Protein AF-A0A7Y5T7S6-F1 (afdb_monomer_lite)

pLDDT: mean 84.88, std 11.35, range [40.19, 97.69]

Foldseek 3Di:
DDPPDPPCPPDPVSVVCVLPVPPVLLVLLVVLVLPQFFLVSSCVVVVDDSVVSVVSLVSCVVVQQWDWDFPDVVVTGTTIHGDLNVVVCVVVSVVVQQCCCCPVVNPVDPPPDADCPHPSVVVVVVCVPPDDPFDFFQWLVRGTDGQADPWPAEAEEEAADDAAPPPPDDDPCQVVPVCSVCPLVVQLVCQVCVVVCVVVRYHYEYEYLDDSPRQNNSCVRSVRPHIYTHCVVVPVD

Sequence (237 aa):
MKYTELTDAECAIAQALGVVGDWWTLLVVRDVAGGLHRFDALQRELGVSRKVLAQRLAGLVEHDVLEKRLYSERPPRFEYHLTDKGRGLLPVLIALQDWGTRHVLGDGSLTATSAATSLESERVHDLVGRRLPGLDLAGADGRSHDPVGPTPWTVLYCFPGAEAPGGRGYPPGWGDIPGAPGCTLESTTYRDRHGDFAAAGATVHGVSTQRPDQLAAFAGHTRLPFPLLSDVDLALA

Radius of gyration: 20.79 Å; chains: 1; bounding box: 42×50×51 Å

Structure (mmCIF, N/CA/C/O backbone):
data_AF-A0A7Y5T7S6-F1
#
_entry.id   AF-A0A7Y5T7S6-F1
#
loop_
_atom_site.group_PDB
_atom_site.id
_atom_site.type_symbol
_atom_site.label_atom_id
_atom_site.label_alt_id
_atom_site.label_comp_id
_atom_site.label_asym_id
_atom_site.label_entity_id
_atom_site.label_seq_id
_atom_site.pdbx_PDB_ins_code
_atom_site.Cartn_x
_atom_site.Cartn_y
_atom_site.Cartn_z
_atom_site.occupancy
_atom_site.B_iso_or_equiv
_atom_site.auth_seq_id
_atom_site.auth_comp_id
_atom_site.auth_asym_id
_atom_site.auth_atom_id
_atom_site.pdbx_PDB_model_num
ATOM 1 N N . MET A 1 1 ? -11.952 15.677 24.737 1.00 42.56 1 MET A N 1
ATOM 2 C CA . MET A 1 1 ? -11.790 17.067 24.271 1.00 42.56 1 MET A CA 1
ATOM 3 C C . MET A 1 1 ? -12.779 17.255 23.128 1.00 42.56 1 MET A C 1
ATOM 5 O O . MET A 1 1 ? -12.695 16.497 22.173 1.00 42.56 1 MET A O 1
ATOM 9 N N . LYS A 1 2 ? -13.813 18.092 23.287 1.00 40.19 2 LYS A N 1
ATOM 10 C CA . LYS A 1 2 ? -14.808 18.335 22.228 1.00 40.19 2 LYS A CA 1
ATOM 11 C C . LYS A 1 2 ? -14.204 19.363 21.265 1.00 40.19 2 LYS A C 1
ATOM 13 O O . LYS A 1 2 ? -13.993 20.498 21.677 1.00 40.19 2 LYS A O 1
ATOM 18 N N . TYR A 1 3 ? -13.879 18.933 20.044 1.00 51.91 3 TYR A N 1
ATOM 19 C CA . TYR A 1 3 ? -13.549 19.789 18.898 1.00 51.91 3 TYR A CA 1
ATOM 20 C C . TYR A 1 3 ? -14.815 20.553 18.502 1.00 51.91 3 TYR A C 1
ATOM 22 O O . TYR A 1 3 ? -15.509 20.185 17.561 1.00 51.91 3 TYR A O 1
ATOM 30 N N . THR A 1 4 ? -15.215 21.529 19.308 1.00 47.94 4 THR A N 1
ATOM 31 C CA . THR A 1 4 ? -16.390 22.333 18.994 1.00 47.94 4 THR A CA 1
ATOM 32 C C . THR A 1 4 ? -15.991 23.282 17.874 1.00 47.94 4 THR A C 1
ATOM 34 O O . THR A 1 4 ? -15.275 24.247 18.119 1.00 47.94 4 THR A O 1
ATOM 37 N N . GLU A 1 5 ? -16.457 22.941 16.672 1.00 55.56 5 GLU A N 1
ATOM 38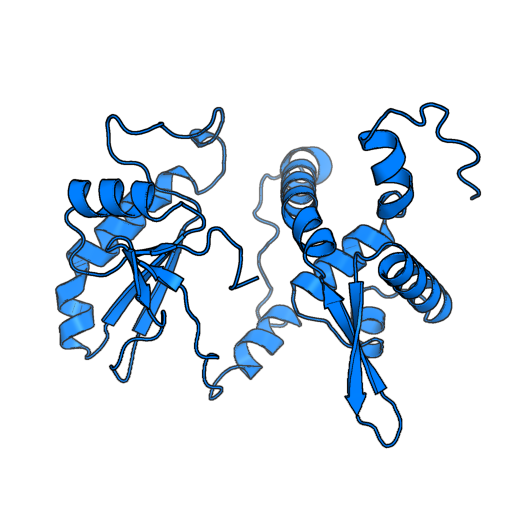 C CA . GLU A 1 5 ? -16.567 23.808 15.500 1.00 55.56 5 GLU A CA 1
ATOM 39 C C . GLU A 1 5 ? -15.206 24.212 14.914 1.00 55.56 5 GLU A C 1
ATOM 41 O O . GLU A 1 5 ? -14.667 25.282 15.187 1.00 55.56 5 GLU A O 1
ATOM 46 N N . LEU A 1 6 ? -14.649 23.353 14.054 1.00 56.31 6 LEU A N 1
ATOM 47 C CA . LEU A 1 6 ? -13.732 23.821 13.016 1.00 56.31 6 LEU A CA 1
ATOM 48 C C . LEU A 1 6 ? -14.502 24.872 12.204 1.00 56.31 6 LEU A C 1
ATOM 50 O O . LEU A 1 6 ? -15.383 24.527 11.425 1.00 56.31 6 LEU A O 1
ATOM 54 N N . THR A 1 7 ? -14.217 26.150 12.452 1.00 54.75 7 THR A N 1
ATOM 55 C CA . THR A 1 7 ? -15.003 27.323 12.021 1.00 54.75 7 THR A CA 1
ATOM 56 C C . THR A 1 7 ? -15.033 27.559 10.509 1.00 54.75 7 THR A C 1
ATOM 58 O O . THR A 1 7 ? -15.533 28.585 10.059 1.00 54.75 7 THR A O 1
ATOM 61 N N . ASP A 1 8 ? -14.498 26.630 9.723 1.00 60.53 8 ASP A N 1
ATOM 62 C CA . ASP A 1 8 ? -14.472 26.689 8.272 1.00 60.53 8 ASP A CA 1
ATOM 63 C C . ASP A 1 8 ? -15.040 25.384 7.699 1.00 60.53 8 ASP A C 1
ATOM 65 O O . ASP A 1 8 ? -14.338 24.386 7.511 1.00 60.53 8 ASP A O 1
ATOM 69 N N . ALA A 1 9 ? -16.358 25.387 7.482 1.00 61.47 9 ALA A N 1
ATOM 70 C CA . ALA A 1 9 ? -17.090 24.262 6.909 1.00 61.47 9 ALA A CA 1
ATOM 71 C C . ALA A 1 9 ? -16.678 23.963 5.454 1.00 61.47 9 ALA A C 1
ATOM 73 O O . ALA A 1 9 ? -16.911 22.854 4.979 1.00 61.47 9 ALA A O 1
ATOM 74 N N . GLU A 1 10 ? -16.038 24.917 4.768 1.00 68.81 10 GLU A N 1
ATOM 75 C CA . GLU A 1 10 ? -15.591 24.775 3.379 1.00 68.81 10 GLU A CA 1
ATOM 76 C C . GLU A 1 10 ? -14.120 24.338 3.270 1.00 68.81 10 GLU A C 1
ATOM 78 O O . GLU A 1 10 ? -13.672 23.888 2.213 1.00 68.81 10 GLU A O 1
ATOM 83 N N . CYS A 1 11 ? -13.358 24.380 4.368 1.00 77.81 11 CYS A N 1
ATOM 84 C CA . CYS A 1 11 ? -11.983 23.896 4.388 1.00 77.81 11 CYS A CA 1
ATOM 85 C C . CYS A 1 11 ? -11.922 22.365 4.493 1.00 77.81 11 CYS A C 1
ATOM 87 O O . CYS A 1 11 ? -12.095 21.771 5.559 1.00 77.81 11 CYS A O 1
ATOM 89 N N . ALA A 1 12 ? -11.580 21.709 3.382 1.00 74.12 12 ALA A N 1
ATOM 90 C CA . ALA A 1 12 ? -11.423 20.254 3.321 1.00 74.12 12 ALA A CA 1
ATOM 91 C C . ALA A 1 12 ? -10.388 19.710 4.325 1.00 74.12 12 ALA A C 1
ATOM 93 O O . ALA A 1 12 ? -10.584 18.632 4.883 1.00 74.12 12 ALA A O 1
ATOM 94 N N . ILE A 1 13 ? -9.315 20.462 4.606 1.00 78.94 13 ILE A N 1
ATOM 95 C CA . ILE A 1 13 ? -8.311 20.082 5.616 1.00 78.94 13 ILE A CA 1
ATOM 96 C C . ILE A 1 13 ? -8.943 20.080 7.010 1.00 78.94 13 ILE A C 1
ATOM 98 O O . ILE A 1 13 ? -8.757 19.134 7.773 1.00 78.94 13 ILE A O 1
ATOM 102 N N . ALA A 1 14 ? -9.716 21.116 7.333 1.00 73.00 14 ALA A N 1
ATOM 103 C CA . ALA A 1 14 ? -10.405 21.224 8.607 1.00 73.00 14 ALA A CA 1
ATOM 104 C C . ALA A 1 14 ? -11.393 20.058 8.793 1.00 73.00 14 ALA A C 1
ATOM 106 O O . ALA A 1 14 ? -11.340 19.365 9.807 1.00 73.00 14 ALA A O 1
ATOM 107 N N . GLN A 1 15 ? -12.208 19.760 7.777 1.00 77.62 15 GLN A N 1
ATOM 108 C CA . GLN A 1 15 ? -13.122 18.612 7.792 1.00 77.62 15 GLN A CA 1
ATOM 109 C C . GLN A 1 15 ? -12.381 17.273 7.935 1.00 77.62 15 GLN A C 1
ATOM 111 O O . GLN A 1 15 ? -12.788 16.424 8.730 1.00 77.62 15 GLN A O 1
ATOM 116 N N . ALA A 1 16 ? -11.253 17.096 7.236 1.00 78.00 16 ALA A N 1
ATOM 117 C CA . ALA A 1 16 ? -10.421 15.903 7.366 1.00 78.00 16 ALA A CA 1
ATOM 118 C C . ALA A 1 16 ? -9.893 15.732 8.800 1.00 78.00 16 ALA A C 1
ATOM 120 O O . ALA A 1 16 ? -9.952 14.627 9.334 1.00 78.00 16 ALA A O 1
ATOM 121 N N . LEU A 1 17 ? -9.461 16.809 9.469 1.00 82.50 17 LEU A N 1
ATOM 122 C CA . LEU A 1 17 ? -9.038 16.773 10.877 1.00 82.50 17 LEU A CA 1
ATOM 123 C C . LEU A 1 17 ? -10.172 16.375 11.836 1.00 82.50 17 LEU A C 1
ATOM 125 O O . LEU A 1 17 ? -9.895 15.801 12.885 1.00 82.50 17 LEU A O 1
ATOM 129 N N . GLY A 1 18 ? -11.437 16.604 11.481 1.00 73.25 18 GLY A N 1
ATOM 130 C CA . GLY A 1 18 ? -12.574 16.052 12.225 1.00 73.25 18 GLY A CA 1
ATOM 131 C C . GLY A 1 18 ? -12.614 14.516 12.214 1.00 73.25 18 GLY A C 1
ATOM 132 O O . GLY A 1 18 ? -13.047 13.907 13.189 1.00 73.25 18 GLY A O 1
ATOM 133 N N . VAL A 1 19 ? -12.106 13.895 11.144 1.00 74.69 19 VAL A N 1
ATOM 134 C CA . VAL A 1 19 ? -12.045 12.435 10.969 1.00 74.69 19 VAL A CA 1
ATOM 135 C C . VAL A 1 19 ? -10.731 11.860 11.512 1.00 74.69 19 VAL A C 1
ATOM 137 O O . VAL A 1 19 ? -10.746 10.879 12.255 1.00 74.69 19 VAL A O 1
ATOM 140 N N . VAL A 1 20 ? -9.587 12.468 11.172 1.00 79.50 20 VAL A N 1
ATOM 141 C CA . VAL A 1 20 ? -8.242 11.922 11.457 1.00 79.50 20 VAL A CA 1
ATOM 142 C C . VAL A 1 20 ? -7.474 12.642 12.568 1.00 79.50 20 VAL A C 1
ATOM 144 O O . VAL A 1 20 ? -6.360 12.244 12.888 1.00 79.50 20 VAL A O 1
ATOM 147 N N . GLY A 1 21 ? -8.033 13.698 13.164 1.00 71.56 21 GLY A N 1
ATOM 148 C CA . GLY A 1 21 ? -7.328 14.565 14.119 1.00 71.56 21 GLY A CA 1
ATOM 149 C C . GLY A 1 21 ? -7.055 13.941 15.488 1.00 71.56 21 GLY A C 1
ATOM 150 O O . GLY A 1 21 ? -6.293 14.504 16.273 1.00 71.56 21 GLY A O 1
ATOM 151 N N . ASP A 1 22 ? -7.634 12.777 15.783 1.00 78.75 22 ASP A N 1
ATOM 152 C CA . ASP A 1 22 ? -7.182 11.956 16.900 1.00 78.75 22 ASP A CA 1
ATOM 153 C C . ASP A 1 22 ? -6.019 11.066 16.455 1.00 78.75 22 ASP A C 1
ATOM 155 O O . ASP A 1 22 ? -6.130 10.287 15.511 1.00 78.75 22 ASP A O 1
ATOM 159 N N . TRP A 1 23 ? -4.899 11.155 17.167 1.00 74.00 23 TRP A N 1
ATOM 160 C CA . TRP A 1 23 ? -3.662 10.471 16.798 1.00 74.00 23 TRP A CA 1
ATOM 161 C C . TRP A 1 23 ? -3.789 8.940 16.746 1.00 74.00 23 TRP A C 1
ATOM 163 O O . TRP A 1 23 ? -3.076 8.302 15.974 1.00 74.00 23 TRP A O 1
ATOM 173 N N . TRP A 1 24 ? -4.723 8.333 17.492 1.00 83.00 24 TRP A N 1
ATOM 174 C CA . TRP A 1 24 ? -4.974 6.895 17.388 1.00 83.00 24 TRP A CA 1
ATOM 175 C C . TRP A 1 24 ? -5.624 6.508 16.065 1.00 83.00 24 TRP A C 1
ATOM 177 O O . TRP A 1 24 ? -5.424 5.385 15.617 1.00 83.00 24 TRP A O 1
ATOM 187 N N . THR A 1 25 ? -6.386 7.401 15.431 1.00 85.44 25 THR A N 1
ATOM 188 C CA . THR A 1 25 ? -7.058 7.118 14.159 1.00 85.44 25 THR A CA 1
ATOM 189 C C . THR A 1 25 ? -6.044 6.741 13.083 1.00 85.44 25 THR A C 1
ATOM 191 O O . THR A 1 25 ? -6.181 5.693 12.456 1.00 85.44 25 THR A O 1
ATOM 194 N N . LEU A 1 26 ? -4.990 7.545 12.913 1.00 89.94 26 LEU A N 1
ATOM 195 C CA . LEU A 1 26 ? -3.944 7.268 11.926 1.00 89.94 26 LEU A CA 1
ATOM 196 C C . LEU A 1 26 ? -3.125 6.018 12.275 1.00 89.94 26 LEU A C 1
ATOM 198 O O . LEU A 1 26 ? -2.752 5.274 11.373 1.00 89.94 26 LEU A O 1
ATOM 202 N N . LEU A 1 27 ? -2.905 5.729 13.563 1.00 91.19 27 LEU A N 1
ATOM 203 C CA . LEU A 1 27 ? -2.237 4.489 13.976 1.00 91.19 27 LEU A CA 1
ATOM 204 C C . LEU A 1 27 ? -3.099 3.244 13.721 1.00 91.19 27 LEU A C 1
ATOM 206 O O . LEU A 1 27 ? -2.579 2.230 13.273 1.00 91.19 27 LEU A O 1
ATOM 210 N N . VAL A 1 28 ? -4.417 3.321 13.934 1.00 94.06 28 VAL A N 1
ATOM 211 C CA . VAL A 1 28 ? -5.339 2.232 13.577 1.00 94.06 28 VAL A CA 1
ATOM 212 C C . VAL A 1 28 ? -5.335 2.008 12.067 1.00 94.06 28 VAL A C 1
ATOM 214 O O . VAL A 1 28 ? -5.231 0.867 11.632 1.00 94.06 28 VAL A O 1
ATOM 217 N N . VAL A 1 29 ? -5.414 3.074 11.263 1.00 94.19 29 VAL A N 1
ATOM 218 C CA . VAL A 1 29 ? -5.349 2.967 9.795 1.00 94.19 29 VAL A CA 1
ATOM 219 C C . VAL A 1 29 ? -4.026 2.337 9.358 1.00 94.19 29 VAL A C 1
ATOM 221 O O . VAL A 1 29 ? -4.052 1.407 8.558 1.00 94.19 29 VAL A O 1
ATOM 224 N N . ARG A 1 30 ? -2.892 2.771 9.927 1.00 91.50 30 ARG A N 1
ATOM 225 C CA . ARG A 1 30 ? -1.562 2.186 9.681 1.00 91.50 30 ARG A CA 1
ATOM 226 C C . ARG A 1 30 ? -1.542 0.684 9.963 1.00 91.50 30 ARG A C 1
ATOM 228 O O . ARG A 1 30 ? -1.062 -0.086 9.140 1.00 91.50 30 ARG A O 1
ATOM 235 N N . ASP A 1 31 ? -2.066 0.264 11.107 1.00 92.19 31 ASP A N 1
ATOM 236 C CA . ASP A 1 31 ? -2.007 -1.137 11.524 1.00 92.19 31 ASP A CA 1
ATOM 237 C C . ASP A 1 31 ? -2.948 -2.027 10.697 1.00 92.19 31 ASP A C 1
ATOM 239 O O . ASP A 1 31 ? -2.581 -3.149 10.339 1.00 92.19 31 ASP A O 1
ATOM 243 N N . VAL A 1 32 ? -4.138 -1.523 10.342 1.00 94.25 32 VAL A N 1
ATOM 244 C CA . VAL A 1 32 ? -5.067 -2.222 9.439 1.00 94.25 32 VAL A CA 1
ATOM 245 C C . VAL A 1 32 ? -4.477 -2.326 8.032 1.00 94.25 32 VAL A C 1
ATOM 247 O O . VAL A 1 32 ? -4.545 -3.406 7.451 1.00 94.25 32 VAL A O 1
ATOM 250 N N . ALA A 1 33 ? -3.854 -1.259 7.515 1.00 89.50 33 ALA A N 1
ATOM 251 C CA . ALA A 1 33 ? -3.122 -1.281 6.244 1.00 89.50 33 ALA A CA 1
ATOM 252 C C . ALA A 1 33 ? -1.986 -2.307 6.265 1.00 89.50 33 ALA A C 1
ATOM 254 O O . ALA A 1 33 ? -1.761 -3.024 5.300 1.00 89.50 33 ALA A O 1
ATOM 255 N N . GLY A 1 34 ? -1.308 -2.433 7.407 1.00 84.31 34 GLY A N 1
ATOM 256 C CA . GLY A 1 34 ? -0.298 -3.458 7.614 1.00 84.31 34 GLY A CA 1
ATOM 257 C C . GLY A 1 34 ? -0.860 -4.880 7.698 1.00 84.31 34 GLY A C 1
ATOM 258 O O . GLY A 1 34 ? -0.064 -5.806 7.796 1.00 84.31 34 GLY A O 1
ATOM 259 N N . GLY A 1 35 ? -2.182 -5.090 7.725 1.00 87.12 35 GLY A N 1
ATOM 260 C CA . GLY A 1 35 ? -2.833 -6.408 7.770 1.00 87.12 35 GLY A CA 1
ATOM 261 C C . GLY A 1 35 ? -3.376 -6.836 9.143 1.00 87.12 35 GLY A C 1
ATOM 262 O O . GLY A 1 35 ? -3.741 -8.000 9.337 1.00 87.12 35 GLY A O 1
ATOM 263 N N . LEU A 1 36 ? -3.418 -5.947 10.144 1.00 91.50 36 LEU A N 1
ATOM 264 C CA . LEU A 1 36 ? -4.039 -6.244 11.441 1.00 91.50 36 LEU A CA 1
ATOM 265 C C . LEU A 1 36 ? -5.546 -5.968 11.406 1.00 91.50 36 LEU A C 1
ATOM 267 O O . LEU A 1 36 ? -6.018 -4.905 11.790 1.00 91.50 36 LEU A O 1
ATOM 271 N N . HIS A 1 37 ? -6.331 -6.971 11.014 1.00 94.44 37 HIS A N 1
ATOM 272 C CA . HIS A 1 37 ? -7.786 -6.803 10.882 1.00 94.44 37 HIS A CA 1
ATOM 273 C C . HIS A 1 37 ? -8.577 -7.128 12.160 1.00 94.44 37 HIS A C 1
ATOM 275 O O . HIS A 1 37 ? -9.742 -6.757 12.299 1.00 94.44 37 HIS A O 1
ATOM 281 N N . ARG A 1 38 ? -7.986 -7.841 13.128 1.00 94.88 38 ARG A N 1
ATOM 282 C CA . ARG A 1 38 ? -8.708 -8.337 14.316 1.00 94.88 38 ARG A CA 1
ATOM 283 C C . ARG A 1 38 ? -8.565 -7.402 15.511 1.00 94.88 38 ARG A C 1
ATOM 285 O O . ARG A 1 38 ? -7.465 -6.962 15.830 1.00 94.88 38 ARG A O 1
ATOM 292 N N . PHE A 1 39 ? -9.659 -7.215 16.253 1.00 95.25 39 PHE A N 1
ATOM 293 C CA . PHE A 1 39 ? -9.702 -6.336 17.429 1.00 95.25 39 PHE A CA 1
ATOM 294 C C . PHE A 1 39 ? -8.602 -6.633 18.460 1.00 95.25 39 PHE A C 1
ATOM 296 O O . PHE A 1 39 ? -7.902 -5.721 18.881 1.00 95.25 39 PHE A O 1
ATOM 303 N N . ASP A 1 40 ? -8.429 -7.897 18.864 1.00 93.31 40 ASP A N 1
ATOM 304 C CA . ASP A 1 40 ? -7.430 -8.253 19.884 1.00 93.31 40 ASP A CA 1
ATOM 305 C C . ASP A 1 40 ? -5.987 -8.081 19.381 1.00 93.31 40 ASP A C 1
ATOM 307 O O . ASP A 1 40 ? -5.088 -7.833 20.181 1.00 93.31 40 ASP A O 1
ATOM 311 N N . ALA A 1 41 ? -5.758 -8.191 18.066 1.00 91.94 41 ALA A N 1
ATOM 312 C CA . ALA A 1 41 ? -4.450 -7.934 17.472 1.00 91.94 41 ALA A CA 1
ATOM 313 C C . ALA A 1 41 ? -4.142 -6.430 17.475 1.00 91.94 41 ALA A C 1
ATOM 315 O O . ALA A 1 41 ? -3.106 -6.035 17.997 1.00 91.94 41 ALA A O 1
ATOM 316 N N . LEU A 1 42 ? -5.087 -5.604 17.014 1.00 93.88 42 LEU A N 1
ATOM 317 C CA . LEU A 1 42 ? -4.994 -4.140 17.068 1.00 93.88 42 LEU A CA 1
ATOM 318 C C . LEU A 1 42 ? -4.818 -3.625 18.502 1.00 93.88 42 LEU A C 1
ATOM 320 O O . LEU A 1 42 ? -4.021 -2.730 18.756 1.00 93.88 42 LEU A O 1
ATOM 324 N N . GLN A 1 43 ? -5.542 -4.199 19.466 1.00 94.50 43 GLN A N 1
ATOM 325 C CA . GLN A 1 43 ? -5.429 -3.804 20.869 1.00 94.50 43 GLN A CA 1
ATOM 326 C C . GLN A 1 43 ? -4.042 -4.103 21.437 1.00 94.50 43 GLN A C 1
ATOM 328 O O . GLN A 1 43 ? -3.497 -3.274 22.165 1.00 94.50 43 GLN A O 1
ATOM 333 N N . ARG A 1 44 ? -3.495 -5.282 21.120 1.00 91.25 44 ARG A N 1
ATOM 334 C CA . ARG A 1 44 ? -2.159 -5.686 21.555 1.00 91.25 44 ARG A CA 1
ATOM 335 C C . ARG A 1 44 ? -1.078 -4.807 20.928 1.00 91.25 44 ARG A C 1
ATOM 337 O O . ARG A 1 44 ? -0.183 -4.398 21.654 1.00 91.25 44 ARG A O 1
ATOM 344 N N . GLU A 1 45 ? -1.196 -4.508 19.635 1.00 88.75 45 GLU A N 1
ATOM 345 C CA . GLU A 1 45 ? -0.239 -3.676 18.893 1.00 88.75 45 GLU A CA 1
ATOM 346 C C . GLU A 1 45 ? -0.209 -2.236 19.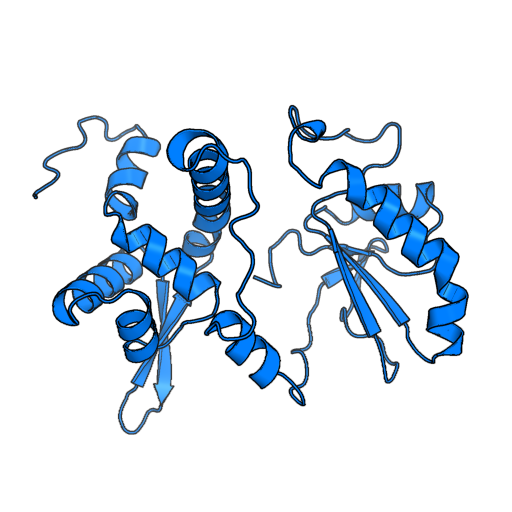414 1.00 88.75 45 GLU A C 1
ATOM 348 O O . GLU A 1 45 ? 0.837 -1.707 19.777 1.00 88.75 45 GLU A O 1
ATOM 353 N N . LEU A 1 46 ? -1.381 -1.607 19.524 1.00 90.12 46 LEU A N 1
ATOM 354 C CA . LEU A 1 46 ? -1.488 -0.193 19.884 1.00 90.12 46 LEU A CA 1
ATOM 355 C C . LEU A 1 46 ? -1.317 0.070 21.386 1.00 90.12 46 LEU A C 1
ATOM 357 O O . LEU A 1 46 ? -1.157 1.219 21.795 1.00 90.12 46 LEU A O 1
ATOM 361 N N . GLY A 1 47 ? -1.441 -0.955 22.236 1.00 89.56 47 GLY A N 1
ATOM 362 C CA . GLY A 1 47 ? -1.377 -0.809 23.696 1.00 89.56 47 GLY A CA 1
ATOM 363 C C . GLY A 1 47 ? -2.520 0.018 24.307 1.00 89.56 47 GLY A C 1
ATOM 364 O O . GLY A 1 47 ? -2.478 0.373 25.486 1.00 89.56 47 GLY A O 1
ATOM 365 N N . VAL A 1 48 ? -3.565 0.333 23.534 1.00 90.12 48 VAL A N 1
ATOM 366 C CA . VAL A 1 48 ? -4.719 1.118 23.993 1.00 90.12 48 VAL A CA 1
ATOM 367 C C . VAL A 1 48 ? -5.680 0.301 24.844 1.00 90.12 48 VAL A C 1
ATOM 369 O O . VAL A 1 48 ? -5.806 -0.919 24.712 1.00 90.12 48 VAL A O 1
ATOM 372 N N . SER A 1 49 ? -6.461 0.994 25.678 1.00 94.00 49 SER A N 1
ATOM 373 C CA . SER A 1 49 ? -7.593 0.356 26.351 1.00 94.00 49 SER A CA 1
ATOM 374 C C . SER A 1 49 ? -8.630 -0.142 25.334 1.00 94.00 49 SER A C 1
ATOM 376 O O . SER A 1 49 ? -8.933 0.536 24.347 1.00 94.00 49 SER A O 1
ATOM 378 N N . ARG A 1 50 ? -9.257 -1.292 25.619 1.00 95.94 50 ARG A N 1
ATOM 379 C CA . ARG A 1 50 ? -10.334 -1.861 24.784 1.00 95.94 50 ARG A CA 1
ATOM 380 C C . ARG A 1 50 ? -11.467 -0.864 24.523 1.00 95.94 50 ARG A C 1
ATOM 382 O O . ARG A 1 50 ? -11.993 -0.813 23.417 1.00 95.94 50 ARG A O 1
ATOM 389 N N . LYS A 1 51 ? -11.829 -0.057 25.528 1.00 94.94 51 LYS A N 1
ATOM 390 C CA . LYS A 1 51 ? -12.883 0.962 25.410 1.00 94.94 51 LYS A CA 1
ATOM 391 C C . LYS A 1 51 ? -12.518 2.034 24.382 1.00 94.94 51 LYS A C 1
ATOM 393 O O . LYS A 1 51 ? -13.347 2.363 23.539 1.00 94.94 51 LYS A O 1
ATOM 398 N N . VAL A 1 52 ? -11.290 2.555 24.445 1.00 92.06 52 VAL A N 1
ATOM 399 C CA . VAL A 1 52 ? -10.805 3.565 23.492 1.00 92.06 52 VAL A CA 1
ATOM 400 C C . VAL A 1 52 ? -10.745 2.973 22.089 1.00 92.06 52 VAL A C 1
ATOM 402 O O . VAL A 1 52 ? -11.299 3.571 21.172 1.00 92.06 52 VAL A O 1
ATOM 405 N N . LEU A 1 53 ? -10.180 1.771 21.926 1.00 95.31 53 LEU A N 1
ATOM 406 C CA . LEU A 1 53 ? -10.118 1.116 20.617 1.00 95.31 53 LEU A CA 1
ATOM 407 C C . LEU A 1 53 ? -11.507 0.910 20.007 1.00 95.31 53 LEU A C 1
ATOM 409 O O . LEU A 1 53 ? -11.721 1.234 18.844 1.00 95.31 53 LEU A O 1
ATOM 413 N N . ALA A 1 54 ? -12.468 0.419 20.795 1.00 95.38 54 ALA A N 1
ATOM 414 C CA . ALA A 1 54 ? -13.838 0.219 20.332 1.00 95.38 54 ALA A CA 1
ATOM 415 C C . ALA A 1 54 ? -14.484 1.533 19.867 1.00 95.38 54 ALA A C 1
ATOM 417 O O . ALA A 1 54 ? -15.124 1.557 18.820 1.00 95.38 54 ALA A O 1
ATOM 418 N N . GLN A 1 55 ? -14.277 2.628 20.607 1.00 93.44 55 GLN A N 1
ATOM 419 C CA . GLN A 1 55 ? -14.776 3.947 20.221 1.00 93.44 55 GLN A CA 1
ATOM 420 C C . GLN A 1 55 ? -14.133 4.447 18.917 1.00 93.44 55 GLN A C 1
ATOM 422 O O . GLN A 1 55 ? -14.824 5.025 18.083 1.00 93.44 55 GLN A O 1
ATOM 427 N N . ARG A 1 56 ? -12.827 4.227 18.724 1.00 93.12 56 ARG A N 1
ATOM 428 C CA . ARG A 1 56 ? -12.114 4.644 17.506 1.00 93.12 56 ARG A CA 1
ATOM 429 C C . ARG A 1 56 ? -12.534 3.846 16.283 1.00 93.12 56 ARG A C 1
ATOM 431 O O . ARG A 1 56 ? -12.866 4.439 15.265 1.00 93.12 56 ARG A O 1
ATOM 438 N N . LEU A 1 57 ? -12.599 2.523 16.405 1.00 95.88 57 LEU A N 1
ATOM 439 C CA . LEU A 1 57 ? -13.072 1.654 15.330 1.00 95.88 57 LEU A CA 1
ATOM 440 C C . LEU A 1 57 ? -14.522 1.968 14.948 1.00 95.88 57 LEU A C 1
ATOM 442 O O . LEU A 1 57 ? -14.847 1.951 13.769 1.00 95.88 57 LEU A O 1
ATOM 446 N N . ALA A 1 58 ? -15.383 2.291 15.920 1.00 94.88 58 ALA A N 1
ATOM 447 C CA . ALA A 1 58 ? -16.754 2.711 15.636 1.00 94.88 58 ALA A CA 1
ATOM 448 C C . ALA A 1 58 ? -16.803 4.005 14.809 1.00 94.88 58 ALA A C 1
ATOM 450 O O . ALA A 1 58 ? -17.486 4.026 13.792 1.00 94.88 58 ALA A O 1
ATOM 451 N N . GLY A 1 59 ? -16.040 5.037 15.191 1.00 93.31 59 GLY A N 1
ATOM 452 C CA . GLY A 1 59 ? -15.982 6.291 14.430 1.00 93.31 59 GLY A CA 1
ATOM 453 C C . GLY A 1 59 ? -15.394 6.112 13.027 1.00 93.31 59 GLY A C 1
ATOM 454 O O . GLY A 1 59 ? -15.910 6.659 12.061 1.00 93.31 59 GLY A O 1
ATOM 455 N N . LEU A 1 60 ? -14.355 5.287 12.885 1.00 95.25 60 LEU A N 1
ATOM 456 C CA . LEU A 1 60 ? -13.775 4.955 11.580 1.00 95.25 60 LEU A CA 1
ATOM 457 C C . LEU A 1 60 ? -14.765 4.228 10.657 1.00 95.25 60 LEU A C 1
ATOM 459 O O . LEU A 1 60 ? -14.765 4.478 9.455 1.00 95.25 60 LEU A O 1
ATOM 463 N N . VAL A 1 61 ? -15.615 3.360 11.212 1.00 97.00 61 VAL A N 1
ATOM 464 C CA . VAL A 1 61 ? -16.693 2.707 10.454 1.00 97.00 61 VAL A CA 1
ATOM 465 C C . VAL A 1 61 ? -17.804 3.693 10.100 1.00 97.00 61 VAL A C 1
ATOM 467 O O . VAL A 1 61 ? -18.279 3.703 8.972 1.00 97.00 61 VAL A O 1
ATOM 470 N N . GLU A 1 62 ? -18.194 4.560 11.034 1.00 95.50 62 GLU A N 1
ATOM 471 C CA . GLU A 1 62 ? -19.200 5.604 10.802 1.00 95.50 62 GLU A CA 1
ATOM 472 C C . GLU A 1 62 ? -18.783 6.582 9.693 1.00 95.50 62 GLU A C 1
ATOM 474 O O . GLU A 1 62 ? -19.611 7.006 8.891 1.00 95.50 62 GLU A O 1
ATOM 479 N N . HIS A 1 63 ? -17.490 6.900 9.603 1.00 94.31 63 HIS A N 1
ATOM 480 C CA . HIS A 1 63 ? -16.937 7.766 8.564 1.00 94.31 63 HIS A CA 1
ATOM 481 C C . HIS A 1 63 ? -16.580 7.046 7.258 1.00 94.31 63 HIS A C 1
ATOM 483 O O . HIS A 1 63 ? -15.982 7.687 6.388 1.00 94.31 63 HIS A O 1
ATOM 489 N N . ASP A 1 64 ? -16.937 5.768 7.101 1.00 96.44 64 ASP A N 1
ATOM 490 C CA . ASP A 1 64 ? -16.647 4.963 5.907 1.00 96.44 64 ASP A CA 1
ATOM 491 C C . ASP A 1 64 ? -15.142 4.845 5.607 1.00 96.44 64 ASP A C 1
ATOM 493 O O . ASP A 1 64 ? -14.723 4.755 4.464 1.00 96.44 64 ASP A O 1
ATOM 497 N N . VAL A 1 65 ? -14.289 4.903 6.632 1.00 96.00 65 VAL A N 1
ATOM 498 C CA . VAL A 1 65 ? -12.836 4.680 6.505 1.00 96.00 65 VAL A CA 1
ATOM 499 C C . VAL A 1 65 ? -12.506 3.198 6.688 1.00 96.00 65 VAL A C 1
ATOM 501 O O . VAL A 1 65 ? -11.603 2.666 6.043 1.00 96.00 65 VAL A O 1
ATOM 504 N N . LEU A 1 66 ? -13.245 2.529 7.574 1.00 97.50 66 LEU A N 1
ATOM 505 C CA . LEU A 1 66 ? -13.179 1.088 7.781 1.00 97.50 66 LEU A CA 1
ATOM 506 C C . LEU A 1 66 ? -14.538 0.453 7.513 1.00 97.50 66 LEU A C 1
ATOM 508 O O . LEU A 1 66 ? -15.573 1.025 7.829 1.00 97.50 66 LEU A O 1
ATOM 512 N N . GLU A 1 67 ? -14.534 -0.791 7.063 1.00 97.62 67 GLU A N 1
ATOM 513 C CA . GLU A 1 67 ? -15.717 -1.641 7.063 1.00 97.62 67 GLU A CA 1
ATOM 514 C C . GLU A 1 67 ? -15.540 -2.834 8.008 1.00 97.62 67 GLU A C 1
ATOM 516 O O . GLU A 1 67 ? -14.435 -3.342 8.222 1.00 97.62 67 GLU A O 1
ATOM 521 N N . LYS A 1 68 ? -16.652 -3.287 8.600 1.00 96.50 68 LYS A N 1
ATOM 522 C CA . LYS A 1 68 ? -16.698 -4.495 9.431 1.00 96.50 68 LYS A CA 1
ATOM 523 C C . LYS A 1 68 ? -17.092 -5.693 8.579 1.00 96.50 68 LYS A C 1
ATOM 525 O O . LYS A 1 68 ? -18.230 -5.771 8.125 1.00 96.50 68 LYS A O 1
ATOM 530 N N . ARG A 1 69 ? -16.202 -6.678 8.469 1.00 95.94 69 ARG A N 1
ATOM 531 C CA . ARG A 1 69 ? -16.480 -7.954 7.799 1.00 95.94 69 ARG A CA 1
ATOM 532 C C . ARG A 1 69 ? -16.678 -9.066 8.823 1.00 95.94 69 ARG A C 1
ATOM 534 O O . ARG A 1 69 ? -15.905 -9.195 9.772 1.00 95.94 69 ARG A O 1
ATOM 541 N N . LEU A 1 70 ? -17.744 -9.848 8.665 1.00 94.81 70 LEU A N 1
ATOM 542 C CA . LEU A 1 70 ? -18.008 -11.028 9.489 1.00 94.81 70 LEU A CA 1
ATOM 543 C C . LEU A 1 70 ? -17.104 -12.173 9.014 1.00 94.81 70 LEU A C 1
ATOM 545 O O . LEU A 1 70 ? -17.142 -12.522 7.840 1.00 94.81 70 LEU A O 1
ATOM 549 N N . TYR A 1 71 ? -16.329 -12.776 9.917 1.00 91.44 71 TYR A N 1
ATOM 550 C CA . TYR A 1 71 ? -15.464 -13.923 9.582 1.00 91.44 71 TYR A CA 1
ATOM 551 C C . TYR A 1 71 ? -15.859 -15.219 10.307 1.00 91.44 71 TYR A C 1
ATOM 553 O O . TYR A 1 71 ? -15.323 -16.289 10.029 1.00 91.44 71 TYR A O 1
ATOM 561 N N . SER A 1 72 ? -16.778 -15.140 11.268 1.00 92.81 72 SER A N 1
ATOM 562 C CA . SER A 1 72 ? -17.327 -16.291 11.989 1.00 92.81 72 SER A CA 1
ATOM 563 C C . SER A 1 72 ? -18.762 -15.980 12.363 1.00 92.81 72 SER A C 1
ATOM 565 O O . SER A 1 72 ? -18.999 -14.946 12.974 1.00 92.81 72 SER A O 1
ATOM 567 N N . GLU A 1 73 ? -19.703 -16.867 12.050 1.00 91.00 73 GLU A N 1
ATOM 568 C CA . GLU A 1 73 ? -21.120 -16.705 12.406 1.00 91.00 73 GLU A CA 1
ATOM 569 C C . GLU A 1 73 ? -21.452 -17.257 13.800 1.00 91.00 73 GLU A C 1
ATOM 571 O O . GLU A 1 73 ? -22.459 -16.882 14.400 1.00 91.00 73 GLU A O 1
ATOM 576 N N . ARG A 1 74 ? -20.624 -18.167 14.338 1.00 90.69 74 ARG A N 1
ATOM 577 C CA . ARG A 1 74 ? -20.902 -18.898 15.587 1.00 90.69 74 ARG A CA 1
ATOM 578 C C . ARG A 1 74 ? -19.641 -19.062 16.458 1.00 90.69 74 ARG A C 1
ATOM 580 O O . ARG A 1 74 ? -18.919 -20.041 16.289 1.00 90.69 74 ARG A O 1
ATOM 587 N N . PRO A 1 75 ? -19.383 -18.156 17.423 1.00 88.69 75 PRO A N 1
ATOM 588 C CA . PRO A 1 75 ? -20.106 -16.902 17.654 1.00 88.69 75 PRO A CA 1
ATOM 589 C C . PRO A 1 75 ? -19.814 -15.867 16.550 1.00 88.69 75 PRO A C 1
ATOM 591 O O . PRO A 1 75 ? -18.768 -15.973 15.900 1.00 88.69 75 PRO A O 1
ATOM 594 N N . PRO A 1 76 ? -20.681 -14.852 16.365 1.00 91.62 76 PRO A N 1
ATOM 595 C CA . PRO A 1 76 ? -20.406 -13.715 15.492 1.00 91.62 76 PRO A CA 1
ATOM 596 C C . PRO A 1 76 ? -19.079 -13.037 15.851 1.00 91.62 76 PRO A C 1
ATOM 598 O O . PRO A 1 76 ? -18.921 -12.529 16.965 1.00 91.62 76 PRO A O 1
ATOM 601 N N . ARG A 1 77 ? -18.111 -13.031 14.929 1.00 93.75 77 ARG A N 1
ATOM 602 C CA . ARG A 1 77 ? -16.841 -12.304 15.078 1.00 93.75 77 ARG A CA 1
ATOM 603 C C . ARG A 1 77 ? -16.544 -11.489 13.832 1.00 93.75 77 ARG A C 1
ATOM 605 O O . ARG A 1 77 ? -16.743 -11.954 12.713 1.00 93.75 77 ARG A O 1
ATOM 612 N N . PHE A 1 78 ? -16.035 -10.286 14.062 1.00 95.31 78 PHE A N 1
ATOM 613 C CA . PHE A 1 78 ? -15.784 -9.301 13.023 1.00 95.31 78 PHE A CA 1
ATOM 614 C C . PHE A 1 78 ? -14.311 -8.930 12.959 1.00 95.31 78 PHE A C 1
ATOM 616 O O . PHE A 1 78 ? -13.592 -8.968 13.963 1.00 95.31 78 PHE A O 1
ATOM 623 N N . GLU A 1 79 ? -13.909 -8.522 11.773 1.00 96.75 79 GLU A N 1
ATOM 624 C CA . GLU A 1 79 ? -12.626 -7.917 11.470 1.00 96.75 79 GLU A CA 1
ATOM 625 C C . GLU A 1 79 ? -12.839 -6.614 10.691 1.00 96.75 79 GLU A C 1
ATOM 627 O O . GLU A 1 79 ? -13.940 -6.351 10.200 1.00 96.75 79 GLU A O 1
ATOM 632 N N . TYR A 1 80 ? -11.811 -5.773 10.653 1.00 97.69 80 TYR A N 1
ATOM 633 C CA . TYR A 1 80 ? -11.863 -4.413 10.131 1.00 97.69 80 TYR A CA 1
ATOM 634 C C . TYR A 1 80 ? -10.952 -4.288 8.915 1.00 97.69 80 TYR A C 1
ATOM 636 O O . TYR A 1 80 ? -9.771 -4.630 8.990 1.00 97.69 80 TYR A O 1
ATOM 644 N N . HIS A 1 81 ? -11.503 -3.790 7.814 1.00 96.12 81 HIS A N 1
ATOM 645 C CA . HIS A 1 81 ? -10.805 -3.624 6.539 1.00 96.12 81 HIS A CA 1
ATOM 646 C C . HIS A 1 81 ? -10.888 -2.174 6.084 1.00 96.12 81 HIS A C 1
ATOM 648 O O . HIS A 1 81 ? -11.883 -1.511 6.368 1.00 96.12 81 HIS A O 1
ATOM 654 N N . LEU A 1 82 ? -9.852 -1.680 5.404 1.00 95.81 82 LEU A N 1
ATOM 655 C CA . LEU A 1 82 ? -9.909 -0.360 4.779 1.00 95.81 82 LEU A CA 1
ATOM 656 C C . LEU A 1 82 ? -10.917 -0.385 3.633 1.00 95.81 82 LEU A C 1
ATOM 658 O O . LEU A 1 82 ? -10.915 -1.298 2.809 1.00 95.81 82 LEU A O 1
ATOM 662 N N . THR A 1 83 ? -11.753 0.644 3.581 1.00 95.69 83 THR A N 1
ATOM 663 C CA . THR A 1 83 ? -12.509 0.989 2.375 1.00 95.69 83 THR A CA 1
ATOM 664 C C . THR A 1 83 ? -11.595 1.738 1.402 1.00 95.69 83 THR A C 1
ATOM 666 O O . THR A 1 83 ? -10.467 2.104 1.750 1.00 95.69 83 THR A O 1
ATOM 669 N N . ASP A 1 84 ? -12.085 2.066 0.208 1.00 88.50 84 ASP A N 1
ATOM 670 C CA . ASP A 1 84 ? -11.343 2.916 -0.735 1.00 88.50 84 ASP A CA 1
ATOM 671 C C . ASP A 1 84 ? -11.032 4.295 -0.134 1.00 88.50 84 ASP A C 1
ATOM 673 O O . ASP A 1 84 ? -9.923 4.818 -0.267 1.00 88.50 84 ASP A O 1
ATOM 677 N N . LYS A 1 85 ? -11.974 4.853 0.638 1.00 91.25 85 LYS A N 1
ATOM 678 C CA . LYS A 1 85 ? -11.764 6.096 1.387 1.00 91.25 85 LYS A CA 1
ATOM 679 C C . LYS A 1 85 ? -10.679 5.940 2.454 1.00 91.25 85 LYS A C 1
ATOM 681 O O . LYS A 1 85 ? -9.895 6.866 2.658 1.00 91.25 85 LYS A O 1
ATOM 686 N N . GLY A 1 86 ? -10.602 4.784 3.116 1.00 92.69 86 GLY A N 1
ATOM 687 C CA . GLY A 1 86 ? -9.533 4.488 4.067 1.00 92.69 86 GLY A CA 1
ATOM 688 C C . GLY A 1 86 ? -8.167 4.300 3.421 1.00 92.69 86 GLY A C 1
ATOM 689 O O . GLY A 1 86 ? -7.185 4.843 3.928 1.00 92.69 86 GLY A O 1
ATOM 690 N N . ARG A 1 87 ? -8.095 3.628 2.267 1.00 89.94 87 ARG A N 1
ATOM 691 C CA . ARG A 1 87 ? -6.865 3.531 1.462 1.00 89.94 87 ARG A CA 1
ATOM 692 C C . ARG A 1 87 ? -6.373 4.900 0.991 1.00 89.94 87 ARG A C 1
ATOM 694 O O . ARG A 1 87 ? -5.169 5.139 0.941 1.00 89.94 87 ARG A O 1
ATOM 701 N N . GLY A 1 88 ? -7.284 5.845 0.762 1.00 86.38 88 GLY A N 1
ATOM 702 C CA . GLY A 1 88 ? -6.946 7.243 0.477 1.00 86.38 88 GLY A CA 1
ATOM 703 C C . GLY A 1 88 ? -6.115 7.946 1.565 1.00 86.38 88 GLY A C 1
ATOM 704 O O . GLY A 1 88 ? -5.500 8.973 1.285 1.00 86.38 88 GLY A O 1
ATOM 705 N N . LEU A 1 89 ? -6.043 7.405 2.791 1.00 90.19 89 LEU A N 1
ATOM 706 C CA . LEU A 1 89 ? -5.209 7.940 3.876 1.00 90.19 89 LEU A CA 1
ATOM 707 C C . LEU A 1 89 ? -3.766 7.409 3.870 1.00 90.19 89 LEU A C 1
ATOM 709 O O . LEU A 1 89 ? -2.922 7.963 4.576 1.00 90.19 89 LEU A O 1
ATOM 713 N N . LEU A 1 90 ? -3.441 6.377 3.085 1.00 86.25 90 LEU A N 1
ATOM 714 C CA . LEU A 1 90 ? -2.086 5.810 3.046 1.00 86.25 90 LEU A CA 1
ATOM 715 C C . LEU A 1 90 ? -1.018 6.833 2.615 1.00 86.25 90 LEU A C 1
ATOM 717 O O . LEU A 1 90 ? 0.005 6.926 3.296 1.00 86.25 90 LEU A O 1
ATOM 721 N N . PRO A 1 91 ? -1.243 7.683 1.589 1.00 80.31 91 PRO A N 1
ATOM 722 C CA . PRO A 1 91 ? -0.287 8.736 1.244 1.00 80.31 91 PRO A CA 1
ATOM 723 C C . PRO A 1 91 ? -0.044 9.735 2.386 1.00 80.31 91 PRO A C 1
ATOM 725 O O . PRO A 1 91 ? 1.064 10.249 2.529 1.00 80.31 91 PRO A O 1
ATOM 728 N N . VAL A 1 92 ? -1.052 9.982 3.235 1.00 86.44 92 VAL A N 1
ATOM 729 C CA . VAL A 1 92 ? -0.916 10.849 4.418 1.00 86.44 92 VAL A CA 1
ATOM 730 C C . VAL A 1 92 ? 0.019 10.213 5.445 1.00 86.44 92 VAL A C 1
ATOM 732 O O . VAL A 1 92 ? 0.870 10.902 6.001 1.00 86.44 92 VAL A O 1
ATOM 735 N N . LEU A 1 93 ? -0.103 8.902 5.677 1.00 86.19 93 LEU A N 1
ATOM 736 C CA . LEU A 1 93 ? 0.789 8.166 6.578 1.00 86.19 93 LEU A CA 1
ATOM 737 C C . LEU A 1 93 ? 2.238 8.187 6.085 1.00 86.19 93 LEU A C 1
ATOM 739 O O . LEU A 1 93 ? 3.141 8.402 6.889 1.00 86.19 93 LEU A O 1
ATOM 743 N N . ILE A 1 94 ? 2.451 8.025 4.776 1.00 82.25 94 ILE A N 1
ATOM 744 C CA . ILE A 1 94 ? 3.783 8.098 4.158 1.00 82.25 94 ILE A CA 1
ATOM 745 C C . ILE A 1 94 ? 4.383 9.494 4.357 1.00 82.25 94 ILE A C 1
ATOM 747 O O . ILE A 1 94 ? 5.505 9.618 4.846 1.00 82.25 94 ILE A O 1
ATOM 751 N N . ALA A 1 95 ? 3.627 10.552 4.046 1.00 81.19 95 ALA A N 1
ATOM 752 C CA . ALA A 1 95 ? 4.086 11.928 4.233 1.00 81.19 95 ALA A CA 1
ATOM 753 C C . ALA A 1 95 ? 4.386 12.245 5.709 1.00 81.19 95 ALA A C 1
ATOM 755 O O . ALA A 1 95 ? 5.365 12.924 6.019 1.00 81.19 95 ALA A O 1
ATOM 756 N N . LEU A 1 96 ? 3.572 11.727 6.634 1.00 84.81 96 LEU A N 1
ATOM 757 C CA . LEU A 1 96 ? 3.783 11.898 8.068 1.00 84.81 96 LEU A CA 1
ATOM 758 C C . LEU A 1 96 ? 5.024 11.140 8.563 1.00 84.81 96 LEU A C 1
ATOM 760 O O . LEU A 1 96 ? 5.770 11.675 9.383 1.00 84.81 96 LEU A O 1
ATOM 764 N N . GLN A 1 97 ? 5.263 9.923 8.067 1.00 82.69 97 GLN A N 1
ATOM 765 C CA . GLN A 1 97 ? 6.463 9.143 8.380 1.00 82.69 97 GLN A CA 1
ATOM 766 C C . GLN A 1 97 ? 7.723 9.848 7.885 1.00 82.69 97 GLN A C 1
ATOM 768 O O . GLN A 1 97 ? 8.702 9.950 8.625 1.00 82.69 97 GLN A O 1
ATOM 773 N N . ASP A 1 98 ? 7.691 10.353 6.658 1.00 77.00 98 ASP A N 1
ATOM 774 C CA . ASP A 1 98 ? 8.787 11.101 6.063 1.00 77.00 98 ASP A CA 1
ATOM 775 C C . ASP A 1 98 ? 9.096 12.379 6.860 1.00 77.00 98 ASP A C 1
ATOM 777 O O . ASP A 1 98 ? 10.232 12.587 7.293 1.00 77.00 98 ASP A O 1
ATOM 781 N N . TRP A 1 99 ? 8.071 13.181 7.168 1.00 83.94 99 TRP A N 1
ATOM 782 C CA . TRP A 1 99 ? 8.228 14.368 8.009 1.00 83.94 99 TRP A CA 1
ATOM 783 C C . TRP A 1 99 ? 8.778 14.019 9.398 1.00 83.94 99 TRP A C 1
ATOM 785 O O . TRP A 1 99 ? 9.714 14.663 9.873 1.00 83.94 99 TRP A O 1
ATOM 795 N N . GLY A 1 100 ? 8.238 12.980 10.041 1.00 81.31 100 GLY A N 1
ATOM 796 C CA . GLY A 1 100 ? 8.690 12.519 11.354 1.00 81.31 100 GLY A CA 1
ATOM 797 C C . GLY A 1 100 ? 10.147 12.059 11.333 1.00 81.31 100 GLY A C 1
ATOM 798 O O . GLY A 1 100 ? 10.931 12.439 12.200 1.00 81.31 100 GLY A O 1
ATOM 799 N N . THR A 1 101 ? 10.537 11.316 10.301 1.00 76.06 101 THR A N 1
ATOM 800 C CA . THR A 1 101 ? 11.915 10.855 10.098 1.00 76.06 101 THR A CA 1
ATOM 801 C C . THR A 1 101 ? 12.870 12.038 9.931 1.00 76.06 101 THR A C 1
ATOM 803 O O . THR A 1 101 ? 13.886 12.120 10.621 1.00 76.06 101 THR A O 1
ATOM 806 N N . ARG A 1 102 ? 12.528 13.007 9.072 1.00 75.81 102 ARG A N 1
ATOM 807 C CA . ARG A 1 102 ? 13.390 14.163 8.778 1.00 75.81 102 ARG A CA 1
ATOM 808 C C . ARG A 1 102 ? 13.467 15.179 9.914 1.00 75.81 102 ARG A C 1
ATOM 810 O O . ARG A 1 102 ? 14.535 15.731 10.160 1.00 75.81 102 ARG A O 1
ATOM 817 N N . HIS A 1 103 ? 12.344 15.474 10.563 1.00 79.25 103 HIS A N 1
ATOM 818 C CA . HIS A 1 103 ? 12.218 16.650 11.430 1.00 79.25 103 HIS A CA 1
ATOM 819 C C . HIS A 1 103 ? 12.034 16.327 12.912 1.00 79.25 103 HIS A C 1
ATOM 821 O O . HIS A 1 103 ? 12.330 17.183 13.742 1.00 79.25 103 HIS A O 1
ATOM 827 N N . VAL A 1 104 ? 11.553 15.128 13.260 1.00 81.19 104 VAL A N 1
ATOM 828 C CA . VAL A 1 104 ? 11.346 14.725 14.663 1.00 81.19 104 VAL A CA 1
ATOM 829 C C . VAL A 1 104 ? 12.458 13.802 15.143 1.00 81.19 104 VAL A C 1
ATOM 831 O O . VAL A 1 104 ? 13.021 14.040 16.207 1.00 81.19 104 VAL A O 1
ATOM 834 N N . LEU A 1 105 ? 12.780 12.763 14.367 1.00 77.62 105 LEU A N 1
ATOM 835 C CA . LEU A 1 105 ? 13.849 11.811 14.688 1.00 77.62 105 LEU A CA 1
ATOM 836 C C . LEU A 1 105 ? 15.220 12.339 14.252 1.00 77.62 105 LEU A C 1
ATOM 838 O O . LEU A 1 105 ? 16.204 12.143 14.959 1.00 77.62 105 LEU A O 1
ATOM 842 N N . GLY A 1 106 ? 15.267 13.081 13.140 1.00 69.06 106 GLY A N 1
ATOM 843 C CA . GLY A 1 106 ? 16.399 13.929 12.754 1.00 69.06 106 GLY A CA 1
ATOM 844 C C . GLY A 1 106 ? 17.638 13.187 12.250 1.00 69.06 106 GLY A C 1
ATOM 845 O O . GLY A 1 106 ? 18.638 13.828 11.937 1.00 69.06 106 GLY A O 1
ATOM 846 N N . ASP A 1 107 ? 17.592 11.861 12.156 1.00 71.69 107 ASP A N 1
ATOM 847 C CA . ASP A 1 107 ? 18.698 11.027 11.683 1.00 71.69 107 ASP A CA 1
ATOM 848 C C . ASP A 1 107 ? 18.535 10.582 10.220 1.00 71.69 107 ASP A C 1
ATOM 850 O O . ASP A 1 107 ? 19.469 10.032 9.637 1.00 71.69 107 ASP A O 1
ATOM 854 N N . GLY A 1 108 ? 17.365 10.825 9.614 1.00 63.94 108 GLY A N 1
ATOM 855 C CA . GLY A 1 108 ? 17.067 10.413 8.242 1.00 63.94 108 GLY A CA 1
ATOM 856 C C . GLY A 1 108 ? 17.056 8.893 8.048 1.00 63.94 108 GLY A C 1
ATOM 857 O O . GLY A 1 108 ? 17.072 8.431 6.906 1.00 63.94 108 GLY A O 1
ATOM 858 N N . SER A 1 109 ? 17.067 8.114 9.135 1.00 64.38 109 SER A N 1
ATOM 859 C CA . SER A 1 109 ? 17.121 6.660 9.056 1.00 64.38 109 SER A CA 1
ATOM 860 C C . SER A 1 109 ? 15.764 6.105 8.616 1.00 64.38 109 SER A C 1
ATOM 862 O O . SER A 1 109 ? 14.704 6.572 9.034 1.00 64.38 109 SER A O 1
ATOM 864 N N . LEU A 1 110 ? 15.776 5.109 7.722 1.00 58.06 110 LEU A N 1
ATOM 865 C CA . LEU A 1 110 ? 14.547 4.450 7.283 1.00 58.06 110 LEU A CA 1
ATOM 866 C C . LEU A 1 110 ? 13.909 3.729 8.477 1.00 58.06 110 LEU A C 1
ATOM 868 O O . LEU A 1 110 ? 14.380 2.682 8.919 1.00 58.06 110 LEU A O 1
ATOM 872 N N . THR A 1 111 ? 12.813 4.285 8.984 1.00 57.69 111 THR A N 1
ATOM 873 C CA . THR A 1 111 ? 12.066 3.739 10.127 1.00 57.69 111 THR A CA 1
ATOM 874 C C . THR A 1 111 ? 11.065 2.650 9.742 1.00 57.69 111 THR A C 1
ATOM 876 O O . THR A 1 111 ? 10.547 1.963 10.617 1.00 57.69 111 THR A O 1
ATOM 879 N N . ALA A 1 112 ? 10.827 2.432 8.446 1.00 56.62 112 ALA A N 1
ATOM 880 C CA . ALA A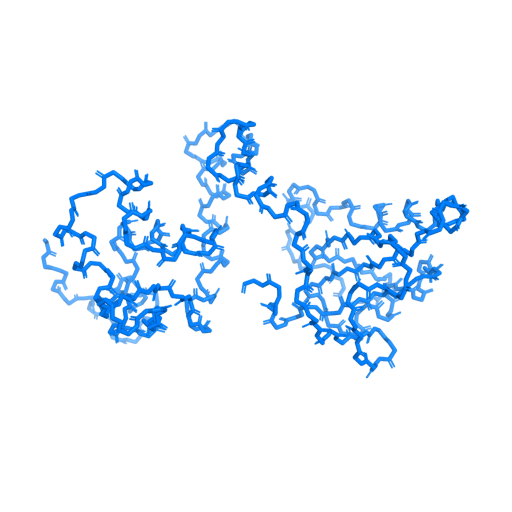 1 112 ? 9.999 1.346 7.918 1.00 56.62 112 ALA A CA 1
ATOM 881 C C . ALA A 1 112 ? 10.798 0.039 7.738 1.00 56.62 112 ALA A C 1
ATOM 883 O O . ALA A 1 112 ? 10.694 -0.628 6.713 1.00 56.62 112 ALA A O 1
ATOM 884 N N . THR A 1 113 ? 11.651 -0.304 8.707 1.00 60.47 113 THR A N 1
ATOM 885 C CA . THR A 1 113 ? 12.319 -1.610 8.735 1.00 60.47 113 THR A CA 1
ATOM 886 C C . THR A 1 113 ? 11.743 -2.437 9.873 1.00 60.47 113 THR A C 1
ATOM 888 O O . THR A 1 113 ? 11.672 -2.003 11.022 1.00 60.47 113 THR A O 1
ATOM 891 N N . SER A 1 114 ? 11.295 -3.646 9.552 1.00 65.06 114 SER A N 1
ATOM 892 C CA . SER A 1 114 ? 10.766 -4.572 10.540 1.00 65.06 114 SER A CA 1
ATOM 893 C C . SER A 1 114 ? 11.926 -5.339 11.174 1.00 65.06 114 SER A C 1
ATOM 895 O O . SER A 1 114 ? 12.694 -5.994 10.463 1.00 65.06 114 SER A O 1
ATOM 897 N N . ALA A 1 115 ? 12.069 -5.301 12.502 1.00 75.19 115 ALA A N 1
ATOM 898 C CA . ALA A 1 115 ? 12.996 -6.205 13.184 1.00 75.19 115 ALA A CA 1
ATOM 899 C C . ALA A 1 115 ? 12.612 -7.661 12.869 1.00 75.19 115 ALA A C 1
ATOM 901 O O . ALA A 1 115 ? 11.423 -7.960 12.784 1.00 75.19 115 ALA A O 1
ATOM 902 N N . ALA A 1 116 ? 13.580 -8.577 12.766 1.00 78.06 116 ALA A N 1
ATOM 903 C CA . ALA A 1 116 ? 13.308 -9.983 12.426 1.00 78.06 116 ALA A CA 1
ATOM 904 C C . ALA A 1 116 ? 12.310 -10.676 13.380 1.00 78.06 116 ALA A C 1
ATOM 906 O O . ALA A 1 116 ? 11.664 -11.648 13.006 1.00 78.06 116 ALA A O 1
ATOM 907 N N . THR A 1 117 ? 12.172 -10.163 14.605 1.00 79.62 117 THR A N 1
ATOM 908 C CA . THR A 1 117 ? 11.246 -10.639 15.647 1.00 79.62 117 THR A CA 1
ATOM 909 C C . THR A 1 117 ? 9.969 -9.798 15.756 1.00 79.62 117 THR A C 1
ATOM 911 O O . THR A 1 117 ? 9.254 -9.885 16.749 1.00 79.62 117 THR A O 1
ATOM 914 N N . SER A 1 118 ? 9.725 -8.886 14.818 1.00 74.88 118 SER A N 1
ATOM 915 C CA . SER A 1 118 ? 8.524 -8.050 14.818 1.00 74.88 118 SER A CA 1
ATOM 916 C C . SER A 1 118 ? 7.300 -8.850 14.375 1.00 74.88 118 SER A C 1
ATOM 918 O O . SER A 1 118 ? 7.408 -9.807 13.609 1.00 74.88 118 SER A O 1
ATOM 920 N N . LEU A 1 119 ? 6.113 -8.395 14.779 1.00 69.50 119 LEU A N 1
ATOM 921 C CA . LEU A 1 119 ? 4.846 -8.974 14.324 1.00 69.50 119 LEU A CA 1
ATOM 922 C C . LEU A 1 119 ? 4.659 -8.848 12.804 1.00 69.50 119 LEU A C 1
ATOM 924 O O . LEU A 1 119 ? 3.964 -9.653 12.194 1.00 69.50 119 LEU A O 1
ATOM 928 N N . GLU A 1 120 ? 5.260 -7.845 12.163 1.00 73.00 120 GLU A N 1
ATOM 929 C CA . GLU A 1 120 ? 5.320 -7.748 10.701 1.00 73.00 120 GLU A CA 1
ATOM 930 C C . GLU A 1 120 ? 6.152 -8.874 10.090 1.00 73.00 120 GLU A C 1
ATOM 932 O O . GLU A 1 120 ? 5.657 -9.586 9.218 1.00 73.00 120 GLU A O 1
ATOM 937 N N . SER A 1 121 ? 7.361 -9.109 10.606 1.00 79.88 121 SER A N 1
ATOM 938 C CA . SER A 1 121 ? 8.186 -10.232 10.161 1.00 79.88 121 SER A CA 1
ATOM 939 C C . SER A 1 121 ? 7.494 -11.575 10.401 1.00 79.88 121 SER A C 1
ATOM 941 O O . SER A 1 121 ? 7.441 -12.382 9.478 1.00 79.88 121 SER A O 1
ATOM 943 N N . GLU A 1 122 ? 6.907 -11.816 11.577 1.00 80.88 122 GLU A N 1
ATOM 944 C CA . GLU A 1 122 ? 6.157 -13.053 11.854 1.00 80.88 122 GLU A CA 1
ATOM 945 C C . GLU A 1 122 ? 5.028 -13.277 10.838 1.00 80.88 122 GLU A C 1
ATOM 947 O O . GLU A 1 122 ? 4.919 -14.359 10.265 1.00 80.88 122 GLU A O 1
ATOM 952 N N . ARG A 1 123 ? 4.242 -12.237 10.530 1.00 79.75 123 ARG A N 1
ATOM 953 C CA . ARG A 1 123 ? 3.157 -12.324 9.540 1.00 79.75 123 ARG A CA 1
ATOM 954 C C . ARG A 1 123 ? 3.659 -12.672 8.146 1.00 79.75 123 ARG A C 1
ATOM 956 O O . ARG A 1 123 ? 3.037 -13.501 7.492 1.00 79.75 123 ARG A O 1
ATOM 963 N N . VAL A 1 124 ? 4.764 -12.074 7.699 1.00 82.81 124 VAL A N 1
ATOM 964 C CA . VAL A 1 124 ? 5.371 -12.400 6.397 1.00 82.81 124 VAL A CA 1
ATOM 965 C C . VAL A 1 124 ? 5.831 -13.861 6.362 1.00 82.81 124 VAL A C 1
ATOM 967 O O . VAL A 1 124 ? 5.570 -14.559 5.384 1.00 82.81 124 VAL A O 1
ATOM 970 N N . HIS A 1 125 ? 6.453 -14.362 7.433 1.00 85.81 125 HIS A N 1
ATOM 971 C CA . HIS A 1 125 ? 6.884 -15.763 7.504 1.00 85.81 125 HIS A CA 1
ATOM 972 C C . HIS A 1 125 ? 5.694 -16.742 7.575 1.00 85.81 125 HIS A C 1
ATOM 974 O O . HIS A 1 125 ? 5.756 -17.816 6.979 1.00 85.81 125 HIS A O 1
ATOM 980 N N . ASP A 1 126 ? 4.577 -16.352 8.196 1.00 85.88 126 ASP A N 1
ATOM 981 C CA . ASP A 1 126 ? 3.320 -17.122 8.228 1.00 85.88 126 ASP A CA 1
ATOM 982 C C . ASP A 1 126 ? 2.611 -17.228 6.857 1.00 85.88 126 ASP A C 1
ATOM 984 O O . ASP A 1 126 ? 1.636 -17.984 6.701 1.00 85.88 126 ASP A O 1
ATOM 988 N N . LEU A 1 127 ? 3.069 -16.476 5.847 1.00 86.19 127 LEU A N 1
ATOM 989 C CA . LEU A 1 127 ? 2.608 -16.613 4.461 1.00 86.19 127 LEU A CA 1
ATOM 990 C C . LEU A 1 127 ? 3.319 -17.747 3.711 1.00 86.19 127 LEU A C 1
ATOM 992 O O . LEU A 1 127 ? 2.844 -18.145 2.647 1.00 86.19 127 LEU A O 1
ATOM 996 N N . VAL A 1 128 ? 4.415 -18.304 4.238 1.00 88.75 128 VAL A N 1
ATOM 997 C CA . VAL A 1 128 ? 5.131 -19.406 3.579 1.00 88.75 128 VAL A CA 1
ATOM 998 C C . VAL A 1 128 ? 4.194 -20.603 3.391 1.00 88.75 128 VAL A C 1
ATOM 1000 O O . VAL A 1 128 ? 3.549 -21.079 4.323 1.00 88.75 128 VAL A O 1
ATOM 1003 N N . GLY A 1 129 ? 4.102 -21.089 2.150 1.00 86.69 129 GLY A N 1
ATOM 1004 C CA . GLY A 1 129 ? 3.194 -22.172 1.763 1.00 86.69 129 GLY A CA 1
ATOM 1005 C C . GLY A 1 129 ? 1.762 -21.726 1.443 1.00 86.69 129 GLY A C 1
ATOM 1006 O O . GLY A 1 129 ? 0.957 -22.555 1.014 1.00 86.69 129 GLY A O 1
ATOM 1007 N N . ARG A 1 130 ? 1.425 -20.437 1.594 1.00 86.56 130 ARG A N 1
ATOM 1008 C CA . ARG A 1 130 ? 0.162 -19.881 1.092 1.00 86.56 130 ARG A CA 1
ATOM 1009 C C . ARG A 1 130 ? 0.294 -19.508 -0.379 1.00 86.56 130 ARG A C 1
ATOM 1011 O O . ARG A 1 130 ? 1.317 -18.992 -0.819 1.00 86.56 130 ARG A O 1
ATOM 1018 N N . ARG A 1 131 ? -0.771 -19.755 -1.141 1.00 81.00 131 ARG A N 1
ATOM 101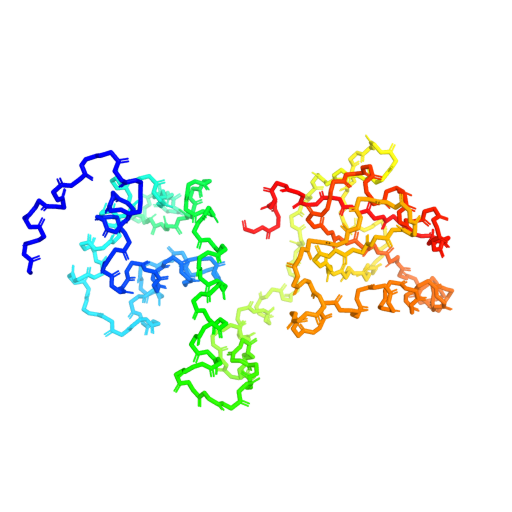9 C CA . ARG A 1 131 ? -0.869 -19.306 -2.531 1.00 81.00 131 ARG A CA 1
ATOM 1020 C C . ARG A 1 131 ? -1.249 -17.827 -2.552 1.00 81.00 131 ARG A C 1
ATOM 1022 O O . ARG A 1 131 ? -2.175 -17.434 -1.843 1.00 81.00 131 ARG A O 1
ATOM 1029 N N . LEU A 1 132 ? -0.565 -17.044 -3.382 1.00 78.94 132 LEU A N 1
ATOM 1030 C CA . LEU A 1 132 ? -0.974 -15.674 -3.679 1.00 78.94 132 LEU A CA 1
ATOM 1031 C C . LEU A 1 132 ? -2.381 -15.707 -4.310 1.00 78.94 132 LEU A C 1
ATOM 1033 O O . LEU A 1 132 ? -2.628 -16.568 -5.164 1.00 78.94 132 LEU A O 1
ATOM 1037 N N . PRO A 1 133 ? -3.325 -14.854 -3.877 1.00 79.50 133 PRO A N 1
ATOM 1038 C CA . PRO A 1 133 ? -4.602 -14.716 -4.567 1.00 79.50 133 PRO A CA 1
ATOM 1039 C C . PRO A 1 133 ? -4.358 -14.406 -6.044 1.00 79.50 133 PRO A C 1
ATOM 1041 O O . PRO A 1 133 ? -3.407 -13.696 -6.362 1.00 79.50 133 PRO A O 1
ATOM 1044 N N . GLY A 1 134 ? -5.205 -14.933 -6.929 1.00 83.31 134 GLY A N 1
ATOM 1045 C CA . GLY A 1 134 ? -5.165 -14.508 -8.325 1.00 83.31 134 GLY A CA 1
ATOM 1046 C C . GLY A 1 134 ? -5.477 -13.018 -8.392 1.00 83.31 134 GLY A C 1
ATOM 1047 O O . GLY A 1 134 ? -6.459 -12.572 -7.793 1.00 83.31 134 GLY A O 1
ATOM 1048 N N . LEU A 1 135 ? -4.625 -12.265 -9.074 1.00 85.88 135 LEU A N 1
ATOM 1049 C CA . LEU A 1 135 ? -4.781 -10.827 -9.260 1.00 85.88 135 LEU A CA 1
ATOM 1050 C C . LEU A 1 135 ? -4.956 -10.530 -10.743 1.00 85.88 135 LEU A C 1
ATOM 1052 O O . LEU A 1 135 ? -4.483 -11.283 -11.591 1.00 85.88 135 LEU A O 1
ATOM 1056 N N . ASP A 1 136 ? -5.650 -9.439 -11.036 1.00 90.25 136 ASP A N 1
ATOM 1057 C CA . ASP A 1 136 ? -5.948 -9.020 -12.399 1.00 90.25 136 ASP A CA 1
ATOM 1058 C C . ASP A 1 136 ? -5.345 -7.628 -12.606 1.00 90.25 136 ASP A C 1
ATOM 1060 O O . ASP A 1 136 ? -5.984 -6.615 -12.324 1.00 90.25 136 ASP A O 1
ATOM 1064 N N . LEU A 1 137 ? -4.063 -7.588 -12.987 1.00 92.38 137 LEU A N 1
ATOM 1065 C CA . LEU A 1 137 ? -3.314 -6.342 -13.150 1.00 92.38 137 LEU A CA 1
ATOM 1066 C C . LEU A 1 137 ? -3.125 -6.010 -14.629 1.00 92.38 137 LEU A C 1
ATOM 1068 O O . LEU A 1 137 ? -2.678 -6.841 -15.423 1.00 92.38 137 LEU A O 1
ATOM 1072 N N . ALA A 1 138 ? -3.399 -4.758 -14.993 1.00 93.31 138 ALA A N 1
ATOM 1073 C CA . ALA A 1 138 ? -3.282 -4.294 -16.369 1.00 93.31 138 ALA A CA 1
ATOM 1074 C C . ALA A 1 138 ? -1.810 -4.227 -16.807 1.00 93.31 138 ALA A C 1
ATOM 1076 O O . ALA A 1 138 ? -1.019 -3.443 -16.290 1.00 93.31 138 ALA A O 1
ATOM 1077 N N . GLY A 1 139 ? -1.434 -5.027 -17.793 1.00 90.88 139 GLY A N 1
ATOM 1078 C CA . GLY A 1 139 ? -0.121 -5.020 -18.414 1.00 90.88 139 GLY A CA 1
ATOM 1079 C C . GLY A 1 139 ? 0.093 -3.832 -19.345 1.00 90.88 139 GLY A C 1
ATOM 1080 O O . GLY A 1 139 ? -0.841 -3.234 -19.883 1.00 90.88 139 GLY A O 1
ATOM 1081 N N . ALA A 1 140 ? 1.364 -3.532 -19.604 1.00 83.56 140 ALA A N 1
ATOM 1082 C CA . ALA A 1 140 ? 1.784 -2.561 -20.616 1.00 83.56 140 ALA A CA 1
ATOM 1083 C C . ALA A 1 140 ? 1.263 -2.876 -22.039 1.00 83.56 140 ALA A C 1
ATOM 1085 O O . ALA A 1 140 ? 1.214 -1.995 -22.895 1.00 83.56 140 ALA A O 1
ATOM 1086 N N . ASP A 1 141 ? 0.865 -4.122 -22.304 1.00 80.75 141 ASP A N 1
ATOM 1087 C CA . ASP A 1 141 ? 0.235 -4.562 -23.553 1.00 80.75 141 ASP A CA 1
ATOM 1088 C C . ASP A 1 141 ? -1.286 -4.304 -23.599 1.00 80.75 141 ASP A C 1
ATOM 1090 O O . ASP A 1 141 ? -1.945 -4.665 -24.577 1.00 80.75 141 ASP A O 1
ATOM 1094 N N . GLY A 1 142 ? -1.851 -3.694 -22.551 1.00 80.25 142 GLY A N 1
ATOM 1095 C CA . GLY A 1 142 ? -3.280 -3.417 -22.406 1.00 80.25 142 GLY A CA 1
ATOM 1096 C C . GLY A 1 142 ? -4.124 -4.643 -22.054 1.00 80.25 142 GLY A C 1
ATOM 1097 O O . GLY A 1 142 ? -5.350 -4.545 -22.028 1.00 80.25 142 GLY A O 1
ATOM 1098 N N . ARG A 1 143 ? -3.500 -5.800 -21.807 1.00 87.19 143 ARG A N 1
ATOM 1099 C CA . ARG A 1 143 ? -4.180 -7.010 -21.333 1.00 87.19 143 ARG A CA 1
ATOM 1100 C C . ARG A 1 143 ? -4.022 -7.126 -19.834 1.00 87.19 143 ARG A C 1
ATOM 1102 O O . ARG A 1 143 ? -3.090 -6.571 -19.273 1.00 87.19 143 ARG A O 1
ATOM 1109 N N . SER A 1 144 ? -4.915 -7.861 -19.196 1.00 88.44 144 SER A N 1
ATOM 1110 C CA . SER A 1 144 ? -4.792 -8.122 -17.772 1.00 88.44 144 SER A CA 1
ATOM 1111 C C . SER A 1 144 ? -4.067 -9.439 -17.515 1.00 88.44 144 SER A C 1
ATOM 1113 O O . SER A 1 144 ? -4.248 -10.400 -18.271 1.00 88.44 144 SER A O 1
ATOM 1115 N N . HIS A 1 145 ? -3.210 -9.462 -16.496 1.00 88.38 145 HIS A N 1
ATOM 1116 C CA . HIS A 1 145 ? -2.344 -10.592 -16.170 1.00 88.38 145 HIS A CA 1
ATOM 1117 C C . HIS A 1 145 ? -2.311 -10.851 -14.665 1.00 88.38 145 HIS A C 1
ATOM 1119 O O . HIS A 1 145 ? -2.317 -9.917 -13.859 1.00 88.38 145 HIS A O 1
ATOM 1125 N N . ASP A 1 146 ? -2.172 -12.129 -14.309 1.00 89.50 146 ASP A N 1
ATOM 1126 C CA . ASP A 1 146 ? -1.760 -12.520 -12.964 1.00 89.50 146 ASP A CA 1
ATOM 1127 C C . ASP A 1 146 ? -0.260 -12.204 -12.793 1.00 89.50 146 ASP A C 1
ATOM 1129 O O . ASP A 1 146 ? 0.557 -12.623 -13.626 1.00 89.50 146 ASP A O 1
ATOM 1133 N N . PRO A 1 147 ? 0.137 -11.458 -11.747 1.00 86.88 147 PRO A N 1
ATOM 1134 C CA . PRO A 1 147 ? 1.536 -11.191 -11.446 1.00 86.88 147 PRO A CA 1
ATOM 1135 C C . PRO A 1 147 ? 2.329 -12.456 -11.124 1.00 86.88 147 PRO A C 1
ATOM 1137 O O . PRO A 1 147 ? 3.554 -12.415 -11.215 1.00 86.88 147 PRO A O 1
ATOM 1140 N N . VAL A 1 148 ? 1.688 -13.574 -10.786 1.00 87.69 148 VAL A N 1
ATOM 1141 C CA . VAL A 1 148 ? 2.341 -14.878 -10.664 1.00 87.69 148 VAL A CA 1
ATOM 1142 C C . VAL A 1 148 ? 2.284 -15.589 -12.016 1.00 87.69 148 VAL A C 1
ATOM 1144 O O . VAL A 1 148 ? 1.218 -15.922 -12.532 1.00 87.69 148 VAL A O 1
ATOM 1147 N N . GLY A 1 149 ? 3.456 -15.823 -12.610 1.00 73.62 149 GLY A N 1
ATOM 1148 C CA . GLY A 1 149 ? 3.573 -16.490 -13.905 1.00 73.62 149 GLY A CA 1
ATOM 1149 C C . GLY A 1 149 ? 3.185 -17.975 -13.858 1.00 73.62 149 GLY A C 1
ATOM 1150 O O . GLY A 1 149 ? 3.013 -18.556 -12.788 1.00 73.62 149 GLY A O 1
ATOM 1151 N N . PRO A 1 150 ? 3.097 -18.644 -15.021 1.00 77.19 150 PRO A N 1
ATOM 1152 C CA . PRO A 1 150 ? 2.760 -20.069 -15.100 1.00 77.19 150 PRO A CA 1
ATOM 1153 C C . PRO A 1 150 ? 3.902 -21.000 -14.647 1.00 77.19 150 PRO A C 1
ATOM 1155 O O . PRO A 1 150 ? 3.780 -22.222 -14.741 1.00 77.19 150 PRO A O 1
ATOM 1158 N N . THR A 1 151 ? 5.038 -20.446 -14.221 1.00 83.19 151 THR A N 1
ATOM 1159 C CA . THR A 1 151 ? 6.224 -21.189 -13.789 1.00 83.19 151 THR A CA 1
ATOM 1160 C C . THR A 1 151 ? 6.179 -21.525 -12.298 1.00 83.19 151 THR A C 1
ATOM 1162 O O . THR A 1 151 ? 5.478 -20.866 -11.534 1.00 83.19 151 THR A O 1
ATOM 1165 N N . PRO A 1 152 ? 6.964 -22.523 -11.841 1.00 84.62 152 PRO A N 1
ATOM 1166 C CA . PRO A 1 152 ? 7.067 -22.845 -10.416 1.00 84.62 152 PRO A CA 1
ATOM 1167 C C . PRO A 1 152 ? 7.558 -21.673 -9.559 1.00 84.62 152 PRO A C 1
ATOM 1169 O O . PRO A 1 152 ? 7.233 -21.599 -8.377 1.00 84.62 152 PRO A O 1
ATOM 1172 N N . TRP A 1 153 ? 8.341 -20.772 -10.160 1.00 90.25 153 TRP A N 1
ATOM 1173 C CA . TRP A 1 153 ? 8.897 -19.600 -9.501 1.00 90.25 153 TRP A CA 1
ATOM 1174 C C . TRP A 1 153 ? 8.587 -18.337 -10.297 1.00 90.25 153 TRP A C 1
ATOM 1176 O O . TRP A 1 153 ? 8.714 -18.317 -11.523 1.00 90.25 153 TRP A O 1
ATOM 1186 N N . THR A 1 154 ? 8.242 -17.267 -9.590 1.00 92.19 154 THR A N 1
ATOM 1187 C CA . THR A 1 154 ? 8.128 -15.922 -10.153 1.00 92.19 154 THR A CA 1
ATOM 1188 C C . THR A 1 154 ? 8.873 -14.951 -9.253 1.00 92.19 154 THR A C 1
ATOM 1190 O O . THR A 1 154 ? 8.671 -14.932 -8.041 1.00 92.19 154 THR A O 1
ATOM 1193 N N . VAL A 1 155 ? 9.745 -14.150 -9.855 1.00 93.50 155 VAL A N 1
ATOM 1194 C CA . VAL A 1 155 ? 10.365 -12.984 -9.236 1.00 93.50 155 VAL A CA 1
ATOM 1195 C C . VAL A 1 155 ? 9.450 -11.801 -9.497 1.00 93.50 155 VAL A C 1
ATOM 1197 O O . VAL A 1 155 ? 9.324 -11.351 -10.636 1.00 93.50 155 VAL A O 1
ATOM 1200 N N . LEU A 1 156 ? 8.800 -11.322 -8.443 1.00 91.50 156 LEU A N 1
ATOM 1201 C CA . LEU A 1 156 ? 7.963 -10.132 -8.478 1.00 91.50 156 LEU A CA 1
ATOM 1202 C C . LEU A 1 156 ? 8.720 -8.987 -7.807 1.00 91.50 156 LEU A C 1
ATOM 1204 O O . LEU A 1 156 ? 9.101 -9.118 -6.644 1.00 91.50 156 LEU A O 1
ATOM 1208 N N . TYR A 1 157 ? 8.946 -7.888 -8.524 1.00 91.94 157 TYR A N 1
ATOM 1209 C CA . TYR A 1 157 ? 9.554 -6.686 -7.951 1.00 91.94 157 TYR A CA 1
ATOM 1210 C C . TYR A 1 157 ? 8.631 -5.479 -8.131 1.00 91.94 157 TYR A C 1
ATOM 1212 O O . TYR A 1 157 ? 8.010 -5.306 -9.183 1.00 91.94 157 TYR A O 1
ATOM 1220 N N . CYS A 1 158 ? 8.530 -4.653 -7.091 1.00 90.88 158 CYS A N 1
ATOM 1221 C CA . CYS A 1 158 ? 7.619 -3.514 -7.045 1.00 90.88 158 CYS A CA 1
ATOM 1222 C C . CYS A 1 158 ? 8.414 -2.213 -7.035 1.00 90.88 158 CYS A C 1
ATOM 1224 O O . CYS A 1 158 ? 9.326 -2.061 -6.226 1.00 90.88 158 CYS A O 1
ATOM 1226 N N . PHE A 1 159 ? 8.046 -1.260 -7.891 1.00 88.88 159 PHE A N 1
ATOM 1227 C CA . PHE A 1 159 ? 8.713 0.038 -7.960 1.00 88.88 159 PHE A CA 1
ATOM 1228 C C . PHE A 1 159 ? 7.697 1.184 -8.102 1.00 88.88 159 PHE A C 1
ATOM 1230 O O . PHE A 1 159 ? 6.726 1.073 -8.854 1.00 88.88 159 PHE A O 1
ATOM 1237 N N . PRO A 1 160 ? 7.898 2.317 -7.405 1.00 81.00 160 PRO A N 1
ATOM 1238 C CA . PRO A 1 160 ? 6.925 3.411 -7.369 1.00 81.00 160 PRO A CA 1
ATOM 1239 C C . PRO A 1 160 ? 6.828 4.183 -8.690 1.00 81.00 160 PRO A C 1
ATOM 1241 O O . PRO A 1 160 ? 5.800 4.790 -8.973 1.00 81.00 160 PRO A O 1
ATOM 1244 N N . GLY A 1 161 ? 7.887 4.178 -9.505 1.00 86.50 161 GLY A N 1
ATOM 1245 C CA . GLY A 1 161 ? 7.815 4.720 -10.853 1.00 86.50 161 GLY A CA 1
ATOM 1246 C C . GLY A 1 161 ? 9.153 4.815 -11.577 1.00 86.50 161 GLY A C 1
ATOM 1247 O O . GLY A 1 161 ? 10.189 5.086 -10.974 1.00 86.50 161 GLY A O 1
ATOM 1248 N N . ALA A 1 162 ? 9.118 4.617 -12.890 1.00 87.00 162 ALA A N 1
ATOM 1249 C CA . ALA A 1 162 ? 10.233 4.809 -13.800 1.00 87.00 162 ALA A CA 1
ATOM 1250 C C . ALA A 1 162 ? 9.733 5.410 -15.123 1.00 87.00 162 ALA A C 1
ATOM 1252 O O . ALA A 1 162 ? 8.722 4.985 -15.679 1.00 87.00 162 ALA A O 1
ATOM 1253 N N . GLU A 1 163 ? 10.421 6.426 -15.631 1.00 85.38 163 GLU A N 1
ATOM 1254 C CA . GLU A 1 163 ? 9.989 7.171 -16.818 1.00 85.38 163 GLU A CA 1
ATOM 1255 C C . GLU A 1 163 ? 10.979 6.992 -17.974 1.00 85.38 163 GLU A C 1
ATOM 1257 O O . GLU A 1 163 ? 12.200 6.977 -17.788 1.00 85.38 163 GLU A O 1
ATOM 1262 N N . ALA A 1 164 ? 10.448 6.882 -19.193 1.00 83.75 164 ALA A N 1
ATOM 1263 C CA . ALA A 1 164 ? 11.250 6.975 -20.407 1.00 83.75 164 ALA A CA 1
ATOM 1264 C C . ALA A 1 164 ? 11.678 8.437 -20.661 1.00 83.75 164 ALA A C 1
ATOM 1266 O O . ALA A 1 164 ? 10.911 9.364 -20.374 1.00 83.75 164 ALA A O 1
ATOM 1267 N N . PRO A 1 165 ? 12.863 8.685 -21.251 1.00 77.56 165 PRO A N 1
ATOM 1268 C CA . PRO A 1 165 ? 13.250 10.015 -21.709 1.00 77.56 165 PRO A CA 1
ATOM 1269 C C . PRO A 1 165 ? 12.195 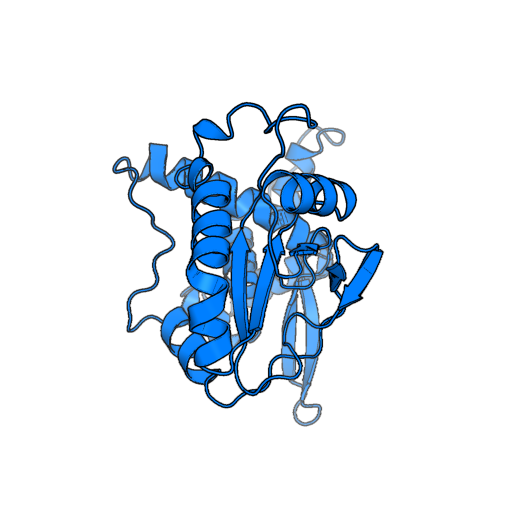10.617 -22.644 1.00 77.56 165 PRO A C 1
ATOM 1271 O O . PRO A 1 165 ? 11.719 9.950 -23.561 1.00 77.56 165 PRO A O 1
ATOM 1274 N N . GLY A 1 166 ? 11.837 11.884 -22.417 1.00 71.19 166 GLY A N 1
ATOM 1275 C CA . GLY A 1 166 ? 10.799 12.577 -23.191 1.00 71.19 166 GLY A CA 1
ATOM 1276 C C . GLY A 1 166 ? 9.354 12.228 -22.804 1.00 71.19 166 GLY A C 1
ATOM 1277 O O . GLY A 1 166 ? 8.432 12.720 -23.450 1.00 71.19 166 GLY A O 1
ATOM 1278 N N . GLY A 1 167 ? 9.148 11.408 -21.765 1.00 71.88 167 GLY A N 1
ATOM 1279 C CA . GLY A 1 167 ? 7.843 11.189 -21.137 1.00 71.88 167 GLY A CA 1
ATOM 1280 C C . GLY A 1 167 ? 7.342 12.408 -20.352 1.00 71.88 167 GLY A C 1
ATOM 1281 O O . GLY A 1 167 ? 7.871 13.514 -20.474 1.00 71.88 167 GLY A O 1
ATOM 1282 N N . ARG A 1 168 ? 6.333 12.212 -19.490 1.00 72.75 168 ARG A N 1
ATOM 1283 C CA . ARG A 1 168 ? 5.806 13.294 -18.629 1.00 72.75 168 ARG A CA 1
ATOM 1284 C C . ARG A 1 168 ? 6.839 13.818 -17.624 1.00 72.75 168 ARG A C 1
ATOM 1286 O O . ARG A 1 168 ? 6.644 14.900 -17.077 1.00 72.75 168 ARG A O 1
ATOM 1293 N N . GLY A 1 169 ? 7.929 13.074 -17.431 1.00 72.25 169 GLY A N 1
ATOM 1294 C CA . GLY A 1 169 ? 8.943 13.360 -16.431 1.00 72.25 169 GLY A CA 1
ATOM 1295 C C . GLY A 1 169 ? 8.451 13.003 -15.034 1.00 72.25 169 GLY A C 1
ATOM 1296 O O . GLY A 1 169 ? 7.265 12.769 -14.801 1.00 72.25 169 GLY A O 1
ATOM 1297 N N . TYR A 1 170 ? 9.386 12.941 -14.096 1.00 76.75 170 TYR A N 1
ATOM 1298 C CA . TYR A 1 170 ? 9.043 12.723 -12.700 1.00 76.75 170 TYR A CA 1
ATOM 1299 C C . TYR A 1 170 ? 8.384 13.973 -12.093 1.00 76.75 170 TYR A C 1
ATOM 1301 O O . TYR A 1 170 ? 8.703 15.092 -12.513 1.00 76.75 170 TYR A O 1
ATOM 1309 N N . PRO A 1 171 ? 7.487 13.821 -11.101 1.00 75.69 171 PRO A N 1
ATOM 1310 C CA . PRO A 1 171 ? 6.922 14.966 -10.397 1.00 75.69 171 PRO A CA 1
ATOM 1311 C C . PRO A 1 171 ? 8.024 15.793 -9.701 1.00 75.69 171 PRO A C 1
ATOM 1313 O O . PRO A 1 171 ? 9.088 15.254 -9.370 1.00 75.69 171 PRO A O 1
ATOM 1316 N N . PRO A 1 172 ? 7.797 17.099 -9.453 1.00 77.81 172 PRO A N 1
ATOM 1317 C CA . PRO A 1 172 ? 8.742 17.929 -8.709 1.00 77.81 172 PRO A CA 1
ATOM 1318 C C . PRO A 1 172 ? 9.127 17.286 -7.368 1.00 77.81 172 PRO A C 1
ATOM 1320 O O . PRO A 1 172 ? 8.260 16.802 -6.645 1.00 77.81 172 PRO A O 1
ATOM 1323 N N . GLY A 1 173 ? 10.423 17.275 -7.047 1.00 73.69 173 GLY A N 1
ATOM 1324 C CA . GLY A 1 173 ? 10.948 16.680 -5.812 1.00 73.69 173 GLY A CA 1
ATOM 1325 C C . GLY A 1 173 ? 11.119 15.155 -5.831 1.00 73.69 173 GLY A C 1
ATOM 1326 O O . GLY A 1 173 ? 11.555 14.586 -4.838 1.00 73.69 173 GLY A O 1
ATOM 1327 N N . TRP A 1 174 ? 10.836 14.466 -6.947 1.00 76.12 174 TRP A N 1
ATOM 1328 C CA . TRP A 1 174 ? 11.026 13.009 -7.043 1.00 76.12 174 TRP A CA 1
ATOM 1329 C C . TRP A 1 174 ? 12.458 12.562 -6.740 1.00 76.12 174 TRP A C 1
ATOM 1331 O O . TRP A 1 174 ? 12.666 11.569 -6.054 1.00 76.12 174 TRP A O 1
ATOM 1341 N N . GLY A 1 175 ? 13.452 13.312 -7.225 1.00 73.38 175 GLY A N 1
ATOM 1342 C CA . GLY A 1 175 ? 14.864 13.025 -6.962 1.00 73.38 175 GLY A CA 1
ATOM 1343 C C . GLY A 1 175 ? 15.263 13.162 -5.490 1.00 73.38 175 GLY A C 1
ATOM 1344 O O . GLY A 1 175 ? 16.286 12.607 -5.100 1.00 73.38 175 GLY A O 1
ATOM 1345 N N . ASP A 1 176 ? 14.448 13.849 -4.685 1.00 74.50 176 ASP A N 1
ATOM 1346 C CA . ASP A 1 176 ? 14.687 14.061 -3.257 1.00 74.50 176 ASP A CA 1
ATOM 1347 C C . ASP A 1 176 ? 14.115 12.921 -2.400 1.00 74.50 176 ASP A C 1
ATOM 1349 O O . ASP A 1 176 ? 14.423 12.833 -1.213 1.00 74.50 176 ASP A O 1
ATOM 1353 N N . ILE A 1 177 ? 13.285 12.043 -2.982 1.00 67.31 177 ILE A N 1
ATOM 1354 C CA . ILE A 1 177 ? 12.742 10.867 -2.299 1.00 67.31 177 ILE A CA 1
ATOM 1355 C C . ILE A 1 177 ? 13.854 9.808 -2.211 1.00 67.31 177 ILE A C 1
ATOM 1357 O O . ILE A 1 177 ? 14.321 9.321 -3.250 1.00 67.31 177 ILE A O 1
ATOM 1361 N N . PRO A 1 178 ? 14.282 9.400 -1.001 1.00 61.12 178 PRO A N 1
ATOM 1362 C CA . PRO A 1 178 ? 15.283 8.352 -0.847 1.00 61.12 178 PRO A CA 1
ATOM 1363 C C . PRO A 1 178 ? 14.876 7.071 -1.589 1.00 61.12 178 PRO A C 1
ATOM 1365 O O . PRO A 1 178 ? 13.774 6.559 -1.411 1.00 61.12 178 PRO A O 1
ATOM 1368 N N . GLY A 1 179 ? 15.764 6.562 -2.447 1.00 64.19 179 GLY A N 1
ATOM 1369 C CA . GLY A 1 179 ? 15.528 5.357 -3.253 1.00 64.19 179 GLY A CA 1
ATOM 1370 C C . GLY A 1 179 ? 14.786 5.577 -4.579 1.00 64.19 179 GLY A C 1
ATOM 1371 O O . GLY A 1 179 ? 14.882 4.726 -5.461 1.00 64.19 179 GLY A O 1
ATOM 1372 N N . ALA A 1 180 ? 14.139 6.726 -4.799 1.00 70.75 180 ALA A N 1
ATOM 1373 C CA . ALA A 1 180 ? 13.373 6.981 -6.024 1.00 70.75 180 ALA A CA 1
ATOM 1374 C C . ALA A 1 180 ? 14.192 6.957 -7.335 1.00 70.75 180 ALA A C 1
ATOM 1376 O O . ALA A 1 180 ? 13.685 6.435 -8.333 1.00 70.75 180 ALA A O 1
ATOM 1377 N N . PRO A 1 181 ? 15.466 7.408 -7.380 1.00 70.81 181 PRO A N 1
ATOM 1378 C CA . PRO A 1 181 ? 16.311 7.247 -8.570 1.00 70.81 181 PRO A CA 1
ATOM 1379 C C . PRO A 1 181 ? 16.657 5.786 -8.916 1.00 70.81 181 PRO A C 1
ATOM 1381 O O . PRO A 1 181 ? 17.136 5.512 -10.017 1.00 70.81 181 PRO A O 1
ATOM 1384 N N . GLY A 1 182 ? 16.440 4.843 -7.991 1.00 82.00 182 GLY A N 1
ATOM 1385 C CA . GLY A 1 182 ? 16.844 3.444 -8.131 1.00 82.00 182 GLY A CA 1
ATOM 1386 C C . GLY A 1 182 ? 15.970 2.616 -9.072 1.00 82.00 182 GLY A C 1
ATOM 1387 O O . GLY A 1 182 ? 16.457 1.631 -9.617 1.00 82.00 182 GLY A O 1
ATOM 1388 N N . CYS A 1 183 ? 14.724 3.024 -9.330 1.00 87.25 183 CYS A N 1
ATOM 1389 C CA . CYS A 1 183 ? 13.729 2.191 -10.024 1.00 87.25 183 CYS A CA 1
ATOM 1390 C C . CYS A 1 183 ? 14.158 1.789 -11.447 1.00 87.25 183 CYS A C 1
ATOM 1392 O O . CYS A 1 183 ? 13.978 0.642 -11.871 1.00 87.25 183 CYS A O 1
ATOM 1394 N N . THR A 1 184 ? 14.771 2.721 -12.188 1.00 89.25 184 THR A N 1
ATOM 1395 C CA . THR A 1 184 ? 15.322 2.435 -13.521 1.00 89.25 184 THR A CA 1
ATOM 1396 C C . THR A 1 184 ? 16.490 1.457 -13.431 1.00 89.25 184 THR A C 1
ATOM 1398 O O . THR A 1 184 ? 16.528 0.480 -14.178 1.00 89.25 184 THR A O 1
ATOM 1401 N N . LEU A 1 185 ? 17.428 1.693 -12.506 1.00 89.44 185 LEU A N 1
ATOM 1402 C CA . LEU A 1 185 ? 18.596 0.833 -12.315 1.00 89.44 185 LEU A CA 1
ATOM 1403 C C . LEU A 1 185 ? 18.173 -0.586 -11.922 1.00 89.44 185 LEU A C 1
ATOM 1405 O O . LEU A 1 185 ? 18.645 -1.552 -12.518 1.00 89.44 185 LEU A O 1
ATOM 1409 N N . GLU A 1 186 ? 17.241 -0.712 -10.984 1.00 90.44 186 GLU A N 1
ATOM 1410 C CA . GLU A 1 186 ? 16.677 -1.984 -10.541 1.00 90.44 186 GLU A CA 1
ATOM 1411 C C . GLU A 1 186 ? 16.030 -2.744 -11.708 1.00 90.44 186 GLU A C 1
ATOM 1413 O O . GLU A 1 186 ? 16.424 -3.872 -12.005 1.00 90.44 186 GLU A O 1
ATOM 1418 N N . SER A 1 187 ? 15.125 -2.100 -12.453 1.00 93.00 187 SER A N 1
ATOM 1419 C CA . SER A 1 187 ? 14.455 -2.722 -13.607 1.00 93.00 187 SER A CA 1
ATOM 1420 C C . SER A 1 187 ? 15.450 -3.193 -14.674 1.00 93.00 187 SER A C 1
ATOM 1422 O O . SER A 1 187 ? 15.340 -4.299 -15.207 1.00 93.00 187 SER A O 1
ATOM 1424 N N . THR A 1 188 ? 16.467 -2.379 -14.975 1.00 94.06 188 THR A N 1
ATOM 1425 C CA . THR A 1 188 ? 17.514 -2.767 -15.932 1.00 94.06 188 THR A CA 1
ATOM 1426 C C . THR A 1 188 ? 18.432 -3.870 -15.408 1.00 94.06 188 THR A C 1
ATOM 1428 O O . THR A 1 188 ? 18.903 -4.685 -16.195 1.00 94.06 188 THR A O 1
ATOM 1431 N N . THR A 1 189 ? 18.620 -3.966 -14.091 1.00 95.12 189 THR A N 1
ATOM 1432 C CA . THR A 1 189 ? 19.378 -5.055 -13.465 1.00 95.12 189 THR A CA 1
ATOM 1433 C C . THR A 1 189 ? 18.645 -6.387 -13.632 1.00 95.12 189 THR A C 1
ATOM 1435 O O . THR A 1 189 ? 19.256 -7.376 -14.038 1.00 95.12 189 THR A O 1
ATOM 1438 N N . TYR A 1 190 ? 17.325 -6.413 -13.409 1.00 96.25 190 TYR A N 1
ATOM 1439 C CA . TYR A 1 190 ? 16.503 -7.594 -13.692 1.00 96.25 190 TYR A CA 1
ATOM 1440 C C . TYR A 1 190 ? 16.531 -7.975 -15.176 1.00 96.25 190 TYR A C 1
ATOM 1442 O O . TYR A 1 190 ? 16.628 -9.159 -15.494 1.00 96.25 190 TYR A O 1
ATOM 1450 N N . ARG A 1 191 ? 16.498 -6.994 -16.092 1.00 96.38 191 ARG A N 1
ATOM 1451 C CA . ARG A 1 191 ? 16.651 -7.229 -17.541 1.00 96.38 191 ARG A CA 1
ATOM 1452 C C . ARG A 1 191 ? 17.969 -7.926 -17.850 1.00 96.38 191 ARG A C 1
ATOM 1454 O O . ARG A 1 191 ? 17.968 -8.950 -18.528 1.00 96.38 191 ARG A O 1
ATOM 1461 N N . ASP A 1 192 ? 19.074 -7.378 -17.359 1.00 97.62 192 ASP A N 1
ATOM 1462 C CA . ASP A 1 192 ? 20.417 -7.870 -17.676 1.00 97.62 192 ASP A CA 1
ATOM 1463 C C . ASP A 1 192 ? 20.661 -9.278 -17.101 1.00 97.62 192 ASP A C 1
ATOM 1465 O O . ASP A 1 192 ? 21.445 -10.048 -17.652 1.00 97.62 192 ASP A O 1
ATOM 1469 N N . ARG A 1 193 ? 19.930 -9.642 -16.039 1.00 97.00 193 ARG A N 1
ATOM 1470 C CA . ARG A 1 193 ? 19.965 -10.954 -15.370 1.00 97.00 193 ARG A CA 1
ATOM 1471 C C . ARG A 1 193 ? 18.807 -11.877 -15.769 1.00 97.00 193 ARG A C 1
ATOM 1473 O O . ARG A 1 193 ? 18.696 -12.980 -15.241 1.00 97.00 193 ARG A O 1
ATOM 1480 N N . HIS A 1 194 ? 17.943 -11.471 -16.704 1.00 96.38 194 HIS A N 1
ATOM 1481 C CA . HIS A 1 194 ? 16.729 -12.217 -17.059 1.00 96.38 194 HIS A CA 1
ATOM 1482 C C . HIS A 1 194 ? 17.026 -13.657 -17.507 1.00 96.38 194 HIS A C 1
ATOM 1484 O O . HIS A 1 194 ? 16.297 -14.583 -17.156 1.00 96.38 194 HIS A O 1
ATOM 1490 N N . GLY A 1 195 ? 18.129 -13.858 -18.237 1.00 96.31 195 GLY A N 1
ATOM 1491 C CA . GLY A 1 195 ? 18.572 -15.189 -18.657 1.00 96.31 195 GLY A CA 1
ATOM 1492 C C . GLY A 1 195 ? 18.889 -16.123 -17.485 1.00 96.31 195 GLY A C 1
ATOM 1493 O O . GLY A 1 195 ? 18.585 -17.310 -17.564 1.00 96.31 195 GLY A O 1
ATOM 1494 N N . ASP A 1 196 ? 19.425 -15.593 -16.383 1.00 96.94 196 ASP A N 1
ATOM 1495 C CA . ASP A 1 196 ? 19.758 -16.381 -15.193 1.00 96.94 196 ASP A CA 1
ATOM 1496 C C . ASP A 1 196 ? 18.494 -16.851 -14.464 1.00 96.94 196 ASP A C 1
ATOM 1498 O O . ASP A 1 196 ? 18.406 -18.006 -14.047 1.00 96.94 196 ASP A O 1
ATOM 1502 N N . PHE A 1 197 ? 17.481 -15.983 -14.365 1.00 95.19 197 PHE A N 1
ATOM 1503 C CA . PHE A 1 197 ? 16.177 -16.349 -13.806 1.00 95.19 197 PHE A CA 1
ATOM 1504 C C . PHE A 1 197 ? 15.475 -17.402 -14.666 1.00 95.19 197 PHE A C 1
ATOM 1506 O O . PHE A 1 197 ? 15.013 -18.414 -14.139 1.00 95.19 197 PHE A O 1
ATOM 1513 N N . ALA A 1 198 ? 15.476 -17.219 -15.990 1.00 93.75 198 ALA A N 1
ATOM 1514 C CA . ALA A 1 198 ? 14.912 -18.194 -16.917 1.00 93.75 198 ALA A CA 1
ATOM 1515 C C . ALA A 1 198 ? 15.621 -19.558 -16.815 1.00 93.75 198 ALA A C 1
ATOM 1517 O O . ALA A 1 198 ? 14.957 -20.594 -16.782 1.00 93.75 198 ALA A O 1
ATOM 1518 N N . ALA A 1 199 ? 16.954 -19.573 -16.693 1.00 95.69 199 ALA A N 1
ATOM 1519 C CA . ALA A 1 199 ? 17.734 -20.797 -16.494 1.00 95.69 199 ALA A CA 1
ATOM 1520 C C . ALA A 1 199 ? 17.419 -21.499 -15.159 1.00 95.69 199 ALA A C 1
ATOM 1522 O O . ALA A 1 199 ? 17.488 -22.725 -15.080 1.00 95.69 199 ALA A O 1
ATOM 1523 N N . ALA A 1 200 ? 17.025 -20.744 -14.131 1.00 95.19 200 ALA A N 1
ATOM 1524 C CA . ALA A 1 200 ? 16.545 -21.270 -12.854 1.00 95.19 200 ALA A CA 1
ATOM 1525 C C . ALA A 1 200 ? 15.060 -21.697 -12.875 1.00 95.19 200 ALA A C 1
ATOM 1527 O O . ALA A 1 200 ? 14.530 -22.131 -11.851 1.00 95.19 200 ALA A O 1
ATOM 1528 N N . GLY A 1 201 ? 14.375 -21.585 -14.020 1.00 94.44 201 GLY A N 1
ATOM 1529 C CA . GLY A 1 201 ? 12.953 -21.909 -14.151 1.00 94.44 201 GLY A CA 1
ATOM 1530 C C . GLY A 1 201 ? 12.018 -20.867 -13.531 1.00 94.44 201 GLY A C 1
ATOM 1531 O O . GLY A 1 201 ? 10.887 -21.206 -13.178 1.00 94.44 201 GLY A O 1
ATOM 1532 N N . ALA A 1 202 ? 12.484 -19.624 -13.382 1.00 94.75 202 ALA A N 1
ATOM 1533 C CA . ALA A 1 202 ? 11.702 -18.504 -12.878 1.00 94.75 202 ALA A CA 1
ATOM 1534 C C . ALA A 1 202 ? 11.301 -17.533 -13.999 1.00 94.75 202 ALA A C 1
ATOM 1536 O O . ALA A 1 202 ? 12.078 -17.272 -14.918 1.00 94.75 202 ALA A O 1
ATOM 1537 N N . THR A 1 203 ? 10.107 -16.949 -13.892 1.00 94.56 203 THR A N 1
ATOM 1538 C CA . THR A 1 203 ? 9.745 -15.727 -14.628 1.00 94.56 203 THR A CA 1
ATOM 1539 C C . THR A 1 203 ? 10.058 -14.498 -13.787 1.00 94.56 203 THR A C 1
ATOM 1541 O O . THR A 1 203 ? 10.129 -14.580 -12.563 1.00 94.56 203 THR A O 1
ATOM 1544 N N . VAL A 1 204 ? 10.231 -13.348 -14.430 1.00 95.12 204 VAL A N 1
ATOM 1545 C CA . VAL A 1 204 ? 10.375 -12.051 -13.758 1.00 95.12 204 VAL A CA 1
ATOM 1546 C C . VAL A 1 204 ? 9.205 -11.189 -14.185 1.00 95.12 204 VAL A C 1
ATOM 1548 O O . VAL A 1 204 ? 8.983 -11.116 -15.381 1.00 95.12 204 VAL A O 1
ATOM 1551 N N . HIS A 1 205 ? 8.492 -10.537 -13.271 1.00 94.44 205 HIS A N 1
ATOM 1552 C CA . HIS A 1 205 ? 7.467 -9.535 -13.579 1.00 94.44 205 HIS A CA 1
ATOM 1553 C C . HIS A 1 205 ? 7.708 -8.281 -12.722 1.00 94.44 205 HIS A C 1
ATOM 1555 O O . HIS A 1 205 ? 8.079 -8.390 -11.551 1.00 94.44 205 HIS A O 1
ATOM 1561 N N . GLY A 1 206 ? 7.497 -7.094 -13.294 1.00 94.38 206 GLY A N 1
ATOM 1562 C CA . GLY A 1 206 ? 7.549 -5.829 -12.552 1.00 94.38 206 GLY A CA 1
ATOM 1563 C C . GLY A 1 206 ? 6.151 -5.285 -12.272 1.00 94.38 206 GLY A C 1
ATOM 1564 O O . GLY A 1 206 ? 5.290 -5.363 -13.146 1.00 94.38 206 GLY A O 1
ATOM 1565 N N . VAL A 1 207 ? 5.926 -4.706 -11.093 1.00 94.19 207 VAL A N 1
ATOM 1566 C CA . VAL A 1 207 ? 4.656 -4.051 -10.732 1.00 94.19 207 VAL A CA 1
ATOM 1567 C C . VAL A 1 207 ? 4.898 -2.612 -10.302 1.00 94.19 207 VAL A C 1
ATOM 1569 O O . VAL A 1 207 ? 5.852 -2.317 -9.581 1.00 94.19 207 VAL A O 1
ATOM 1572 N N . SER A 1 208 ? 4.031 -1.703 -10.738 1.00 92.56 208 SER A N 1
ATOM 1573 C CA . SER A 1 208 ? 4.115 -0.290 -10.382 1.00 92.56 208 SER A CA 1
ATOM 1574 C C . SER A 1 208 ? 2.741 0.354 -10.312 1.00 92.56 208 SER A C 1
ATOM 1576 O O . SER A 1 208 ? 1.828 -0.040 -11.029 1.00 92.56 208 SER A O 1
ATOM 1578 N N . THR A 1 209 ? 2.618 1.420 -9.530 1.00 90.88 209 THR A N 1
ATOM 1579 C CA . THR A 1 209 ? 1.422 2.273 -9.487 1.00 90.88 209 THR A CA 1
ATOM 1580 C C . THR A 1 209 ? 1.306 3.207 -10.702 1.00 90.88 209 THR A C 1
ATOM 1582 O O . THR A 1 209 ? 0.358 3.984 -10.813 1.00 90.88 209 THR A O 1
ATOM 1585 N N . GLN A 1 210 ? 2.256 3.152 -11.644 1.00 90.88 210 GLN A N 1
ATOM 1586 C CA . GLN A 1 210 ? 2.174 3.869 -12.917 1.00 90.88 210 GLN A CA 1
ATOM 1587 C C . GLN A 1 210 ? 1.106 3.277 -13.843 1.00 90.88 210 GLN A C 1
ATOM 1589 O O . GLN A 1 210 ? 0.876 2.068 -13.863 1.00 90.88 210 GLN A O 1
ATOM 1594 N N . ARG A 1 211 ? 0.491 4.129 -14.674 1.00 91.12 211 ARG A N 1
ATOM 1595 C CA . ARG A 1 211 ? -0.511 3.702 -15.661 1.00 91.12 211 ARG A CA 1
ATOM 1596 C C . ARG A 1 211 ? 0.092 2.800 -16.752 1.00 91.12 211 ARG A C 1
ATOM 1598 O O . ARG A 1 211 ? 1.276 2.953 -17.074 1.00 91.12 211 ARG A O 1
ATOM 1605 N N . PRO A 1 212 ? -0.720 1.958 -17.422 1.00 93.00 212 PRO A N 1
ATOM 1606 C CA . PRO A 1 212 ? -0.243 1.087 -18.499 1.00 93.00 212 PRO A CA 1
ATOM 1607 C C . PRO A 1 212 ? 0.503 1.811 -19.633 1.00 93.00 212 PRO A C 1
ATOM 1609 O O . PRO A 1 212 ? 1.501 1.292 -20.128 1.00 93.00 212 PRO A O 1
ATOM 1612 N N . ASP A 1 213 ? 0.090 3.028 -20.0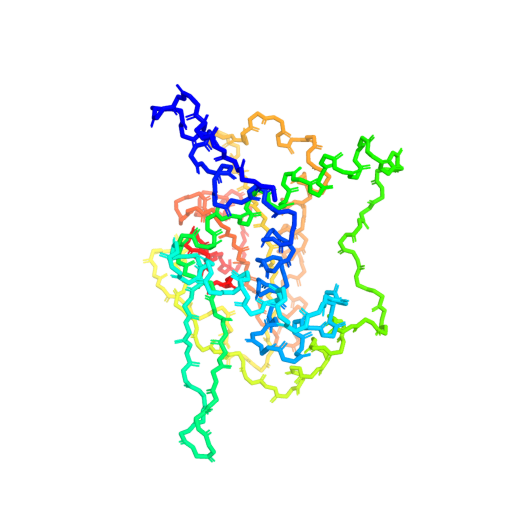15 1.00 91.06 213 ASP A N 1
ATOM 1613 C CA . ASP A 1 213 ? 0.761 3.825 -21.057 1.00 91.06 213 ASP A CA 1
ATOM 1614 C C . ASP A 1 213 ? 2.186 4.241 -20.660 1.00 91.06 213 ASP A C 1
ATOM 1616 O O . ASP A 1 213 ? 3.104 4.218 -21.483 1.00 91.06 213 ASP A O 1
ATOM 1620 N N . GLN A 1 214 ? 2.386 4.579 -19.384 1.00 91.25 214 GLN A N 1
ATOM 1621 C CA . GLN A 1 214 ? 3.696 4.949 -18.842 1.00 91.25 214 GLN A CA 1
ATOM 1622 C C . GLN A 1 214 ? 4.616 3.729 -18.776 1.00 91.25 214 GLN A C 1
ATOM 1624 O O . GLN A 1 214 ? 5.775 3.800 -19.190 1.00 91.25 214 GLN A O 1
ATOM 1629 N N . LEU A 1 215 ? 4.079 2.589 -18.330 1.00 93.31 215 LEU A N 1
ATOM 1630 C CA . LEU A 1 215 ? 4.811 1.326 -18.281 1.00 93.31 215 LEU A CA 1
ATOM 1631 C C . LEU A 1 215 ? 5.219 0.845 -19.673 1.00 93.31 215 LEU A C 1
ATOM 1633 O O . LEU A 1 215 ? 6.356 0.413 -19.854 1.00 93.31 215 LEU A O 1
ATOM 1637 N N . ALA A 1 216 ? 4.343 0.980 -20.671 1.00 92.31 216 ALA A N 1
ATOM 1638 C CA . ALA A 1 216 ? 4.658 0.651 -22.059 1.00 92.31 216 ALA A CA 1
ATOM 1639 C C . ALA A 1 216 ? 5.809 1.504 -22.609 1.00 92.31 216 ALA A C 1
ATOM 1641 O O . ALA A 1 216 ? 6.749 0.968 -23.204 1.00 92.31 216 ALA A O 1
ATOM 1642 N N . ALA A 1 217 ? 5.777 2.819 -22.368 1.00 91.69 217 ALA A N 1
ATOM 1643 C CA . ALA A 1 217 ? 6.851 3.720 -22.779 1.00 91.69 217 ALA A CA 1
ATOM 1644 C C . ALA A 1 217 ? 8.188 3.352 -22.112 1.00 91.69 217 ALA A C 1
ATOM 1646 O O . ALA A 1 217 ? 9.220 3.263 -22.786 1.00 91.69 217 ALA A O 1
ATOM 1647 N N . PHE A 1 218 ? 8.173 3.088 -20.803 1.00 92.88 218 PHE A N 1
ATOM 1648 C CA . PHE A 1 218 ? 9.364 2.712 -20.046 1.00 92.88 218 PHE A CA 1
ATOM 1649 C C . PHE A 1 218 ? 9.936 1.350 -20.470 1.00 92.88 218 PHE A C 1
ATOM 1651 O O . PHE A 1 218 ? 11.140 1.247 -20.736 1.00 92.88 218 PHE A O 1
ATOM 1658 N N . ALA A 1 219 ? 9.090 0.323 -20.602 1.00 93.56 219 ALA A N 1
ATOM 1659 C CA . ALA A 1 219 ? 9.494 -1.011 -21.048 1.00 93.56 219 ALA A CA 1
ATOM 1660 C C . ALA A 1 219 ? 10.085 -0.978 -22.464 1.00 93.56 219 ALA A C 1
ATOM 1662 O O . ALA A 1 219 ? 11.123 -1.594 -22.714 1.00 93.56 219 ALA A O 1
ATOM 1663 N N . GLY A 1 220 ? 9.475 -0.209 -23.373 1.00 92.50 220 GLY A N 1
ATOM 1664 C CA . GLY A 1 220 ? 9.985 -0.007 -24.729 1.00 92.50 220 GLY A CA 1
ATOM 1665 C C . GLY A 1 220 ? 11.347 0.689 -24.746 1.00 92.50 220 GLY A C 1
ATOM 1666 O O . GLY A 1 220 ? 12.262 0.240 -25.435 1.00 92.50 220 GLY A O 1
ATOM 1667 N N . HIS A 1 221 ? 11.517 1.743 -23.941 1.00 92.69 221 HIS A N 1
ATOM 1668 C CA . HIS A 1 221 ? 12.784 2.468 -23.835 1.00 92.69 221 HIS A CA 1
ATOM 1669 C C . HIS A 1 221 ? 13.924 1.589 -23.300 1.00 92.69 221 HIS A C 1
ATOM 1671 O O . HIS A 1 221 ? 15.033 1.588 -23.839 1.00 92.69 221 HIS A O 1
ATOM 1677 N N . THR A 1 222 ? 13.654 0.824 -22.244 1.00 93.50 222 THR A N 1
ATOM 1678 C CA . THR A 1 222 ? 14.667 0.004 -21.565 1.00 93.50 222 THR A CA 1
ATOM 1679 C C . THR A 1 222 ? 14.825 -1.393 -22.161 1.00 93.50 222 THR A C 1
ATOM 1681 O O . THR A 1 222 ? 15.794 -2.081 -21.823 1.00 93.50 222 THR A O 1
ATOM 1684 N N . ARG A 1 223 ? 13.943 -1.779 -23.095 1.00 94.69 223 ARG A N 1
ATOM 1685 C CA . ARG A 1 223 ? 13.890 -3.092 -23.756 1.00 94.69 223 ARG A CA 1
ATOM 1686 C C . ARG A 1 223 ? 13.782 -4.237 -22.746 1.00 94.69 223 ARG A C 1
ATOM 1688 O O . ARG A 1 223 ? 14.574 -5.178 -22.788 1.00 94.69 223 ARG A O 1
ATOM 1695 N N . LEU A 1 224 ? 12.842 -4.131 -21.807 1.00 94.69 224 LEU A N 1
ATOM 1696 C CA . LEU A 1 224 ? 12.617 -5.190 -20.819 1.00 94.69 224 LEU A CA 1
ATOM 1697 C C . LEU A 1 224 ? 12.058 -6.450 -21.508 1.00 94.69 224 LEU A C 1
ATOM 1699 O O . LEU A 1 224 ? 11.113 -6.339 -22.288 1.00 94.69 224 LEU A O 1
ATOM 1703 N N . PRO A 1 225 ? 12.612 -7.646 -21.235 1.00 94.50 225 PRO A N 1
ATOM 1704 C CA . PRO A 1 225 ? 12.167 -8.908 -21.824 1.00 94.50 225 PRO A CA 1
ATOM 1705 C C . PRO A 1 225 ? 10.990 -9.540 -21.069 1.00 94.50 225 PRO A C 1
ATOM 1707 O O . PRO A 1 225 ? 10.611 -10.669 -21.368 1.00 94.50 225 PRO A O 1
ATOM 1710 N N . PHE A 1 226 ? 10.437 -8.837 -20.083 1.00 93.12 226 PHE A N 1
ATOM 1711 C CA . PHE A 1 226 ? 9.380 -9.309 -19.202 1.00 93.12 226 PHE A CA 1
ATOM 1712 C C . PHE A 1 226 ? 8.265 -8.264 -19.045 1.00 93.12 226 PHE A C 1
ATOM 1714 O O . PHE A 1 226 ? 8.508 -7.076 -19.284 1.00 93.12 226 PHE A O 1
ATOM 1721 N N . PRO A 1 227 ? 7.047 -8.675 -18.644 1.00 93.25 227 PRO A N 1
ATOM 1722 C CA . PRO A 1 227 ? 5.926 -7.760 -18.479 1.00 93.25 227 PRO A CA 1
ATOM 1723 C C . PRO A 1 227 ? 6.112 -6.804 -17.295 1.00 93.25 227 PRO A C 1
ATOM 1725 O O . PRO A 1 227 ? 6.640 -7.164 -16.238 1.00 93.25 227 PRO A O 1
ATOM 1728 N N . LEU A 1 228 ? 5.601 -5.589 -17.490 1.00 94.56 228 LEU A N 1
ATOM 1729 C CA . LEU A 1 228 ? 5.306 -4.635 -16.429 1.00 94.56 228 LEU A CA 1
ATOM 1730 C C . LEU A 1 228 ? 3.791 -4.537 -16.260 1.00 94.56 228 LEU A C 1
ATOM 1732 O O . LEU A 1 228 ? 3.073 -4.382 -17.253 1.00 94.56 228 LEU A O 1
ATOM 1736 N N . LEU A 1 229 ? 3.337 -4.618 -15.015 1.00 94.81 229 LEU A N 1
ATOM 1737 C CA . LEU A 1 229 ? 1.935 -4.625 -14.621 1.00 94.81 229 LEU A CA 1
ATOM 1738 C C . LEU A 1 229 ? 1.612 -3.372 -13.801 1.00 94.81 229 LEU A C 1
ATOM 1740 O O . LEU A 1 229 ? 2.400 -2.932 -12.962 1.00 94.81 229 LEU A O 1
ATOM 1744 N N . SER A 1 230 ? 0.449 -2.796 -14.072 1.00 94.12 230 SER A N 1
ATOM 1745 C CA . SER A 1 230 ? -0.063 -1.595 -13.430 1.00 94.12 230 SER A CA 1
ATOM 1746 C C . SER A 1 230 ? -0.942 -1.970 -12.246 1.00 94.12 230 SER A C 1
ATOM 1748 O O . SER A 1 230 ? -1.951 -2.653 -12.402 1.00 94.12 230 SER A O 1
ATOM 1750 N N . ASP A 1 231 ? -0.558 -1.467 -11.082 1.00 92.25 231 ASP A N 1
ATOM 1751 C CA . ASP A 1 231 ? -1.329 -1.452 -9.844 1.00 92.25 231 ASP A CA 1
ATOM 1752 C C . ASP A 1 231 ? -1.761 -0.012 -9.514 1.00 92.25 231 ASP A C 1
ATOM 1754 O O . ASP A 1 231 ? -1.670 0.459 -8.383 1.00 92.25 231 ASP A O 1
ATOM 1758 N N . VAL A 1 232 ? -2.165 0.747 -10.540 1.00 88.56 232 VAL A N 1
ATOM 1759 C CA . VAL A 1 232 ? -2.578 2.155 -10.391 1.00 88.56 232 VAL A CA 1
ATOM 1760 C C . VAL A 1 232 ? -3.760 2.322 -9.429 1.00 88.56 232 VAL A C 1
ATOM 1762 O O . VAL A 1 232 ? -3.864 3.346 -8.757 1.00 88.56 232 VAL A O 1
ATOM 1765 N N . ASP A 1 233 ? -4.598 1.291 -9.324 1.00 83.56 233 ASP A N 1
ATOM 1766 C CA . ASP A 1 233 ? -5.770 1.248 -8.449 1.00 83.56 233 ASP A CA 1
ATOM 1767 C C . ASP A 1 233 ? -5.473 0.630 -7.069 1.00 83.56 233 ASP A C 1
ATOM 1769 O O . ASP A 1 233 ? -6.387 0.472 -6.261 1.00 83.56 233 ASP A O 1
ATOM 1773 N N . LEU A 1 234 ? -4.204 0.309 -6.774 1.00 80.00 234 LEU A N 1
ATOM 1774 C CA . LEU A 1 234 ? -3.754 -0.252 -5.493 1.00 80.00 234 LEU A CA 1
ATOM 1775 C C . LEU A 1 234 ? -4.483 -1.553 -5.112 1.00 80.00 234 LEU A C 1
ATOM 1777 O O . LEU A 1 234 ? -4.848 -1.766 -3.955 1.00 80.00 234 LEU A O 1
ATOM 1781 N N . ALA A 1 235 ? -4.685 -2.442 -6.083 1.00 79.38 235 ALA A N 1
ATOM 1782 C CA . ALA A 1 235 ? -5.253 -3.767 -5.873 1.00 79.38 235 ALA A CA 1
ATOM 1783 C C . ALA A 1 235 ? -4.353 -4.663 -5.000 1.00 79.38 235 ALA A C 1
ATOM 1785 O O . ALA A 1 235 ? -4.853 -5.610 -4.388 1.00 79.38 235 ALA A O 1
ATOM 1786 N N . LEU A 1 236 ? -3.049 -4.369 -4.910 1.00 74.19 236 LEU A N 1
ATOM 1787 C CA . LEU A 1 236 ? -2.127 -5.038 -3.984 1.00 74.19 236 LEU A CA 1
ATOM 1788 C C . LEU A 1 236 ? -2.179 -4.502 -2.537 1.00 74.19 236 LEU A C 1
ATOM 1790 O O . LEU A 1 236 ? -1.524 -5.098 -1.679 1.00 74.19 236 LEU A O 1
ATOM 1794 N N . ALA A 1 237 ? -2.913 -3.412 -2.257 1.00 60.16 237 ALA A N 1
ATOM 1795 C CA . ALA A 1 237 ? -2.913 -2.704 -0.965 1.00 60.16 237 ALA A CA 1
ATOM 1796 C C . ALA A 1 237 ? -4.106 -2.996 -0.029 1.00 60.16 237 ALA A C 1
ATOM 1798 O O . ALA A 1 237 ? -5.274 -3.174 -0.470 1.00 60.16 237 ALA A O 1
#

Secondary structure (DSSP, 8-state):
------S-TT-HHHHHHHHH-SHHHHHHHHHHHTT--BHHHHHHHH---HHHHHHHHHHHHHTTSEEEEEEEETTEEEEEEE-HHHHTTHHHHHHHHHHIIIIII-S--------TTSHHHHHHHTTTTPPPPP--EEETTSSEE-SS-SSSEEEEEE-S----TTSS-PPTTGGGSTTTTHHHHHHHHHHHTHHHHHHTTEEEEEEESS-HHHHHHHHHHHT-SS-EEE-TT-TT-